Protein AF-0000000084415952 (afdb_homodimer)

Secondary structure (DSSP, 8-state):
-HHHH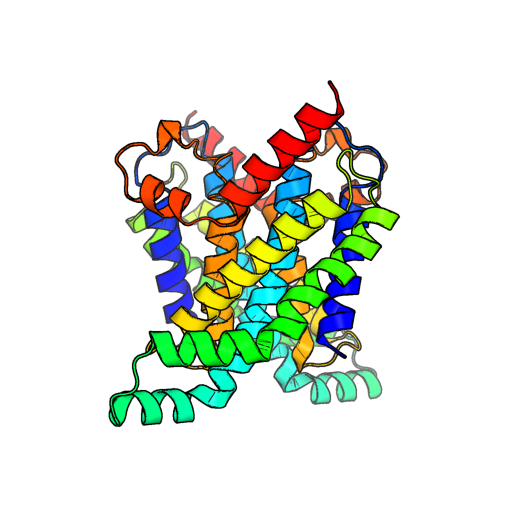HHHHHHHHHHHHH-S---GGGHHHHHHHHHHHHHHHHHHHHHHHHHTTHHHHHHHHHTT--HHHHHHHHHHHHHHHHHHHHHHHHHHHHHHH--SS-HHHHHHHHHHHHHHHHHHHHHHHHSSS-HHHHHHHHHHHHHIIIII-SSTTTTTTTTTTSHHHHHHHH-HHHHHHHHHHHHHHHHH-/-HHHHHHHHHHHHHHHHH-S---GGGHHHHHHHHHHHHHHHHHHHHHHHHHTTHHHHHHHHHTT--HHHHHHHHHHHHHHHHHHHHHHHHHHHHHH---SS-HHHHHHHHHHHHHHHHHHHHHHHHSSS-HHHHHHHHHHHHHIIIII-SSTTTTTTTTTTSHHHHHHHH-HHHHHHHHHHHHHHHHH-

Structure (mmCIF, N/CA/C/O backbone):
data_AF-0000000084415952-model_v1
#
loop_
_entity.id
_entity.type
_entity.pdbx_description
1 polymer 'ABC transporter family G domain-containing protein'
#
loop_
_atom_site.group_PDB
_atom_site.id
_atom_site.type_symbol
_atom_site.label_atom_id
_atom_site.label_alt_id
_atom_site.label_comp_id
_atom_site.label_asym_id
_atom_site.label_entity_id
_atom_site.label_seq_id
_atom_site.pdbx_PDB_ins_code
_atom_site.Cartn_x
_atom_site.Cartn_y
_atom_site.Cartn_z
_atom_site.occupancy
_atom_site.B_iso_or_equiv
_atom_site.auth_seq_id
_atom_site.auth_comp_id
_atom_site.auth_asym_id
_atom_site.auth_atom_id
_atom_site.pdbx_PDB_model_num
ATOM 1 N N . MET A 1 1 ? -13.359 -16.797 -2.715 1 73.31 1 MET A N 1
ATOM 2 C CA . MET A 1 1 ? -13.609 -16.891 -1.279 1 73.31 1 MET A CA 1
ATOM 3 C C . MET A 1 1 ? -12.523 -16.172 -0.491 1 73.31 1 MET A C 1
ATOM 5 O O . MET A 1 1 ? -12.812 -15.273 0.298 1 73.31 1 MET A O 1
ATOM 9 N N . LEU A 1 2 ? -11.312 -16.344 -0.911 1 80.81 2 LEU A N 1
ATOM 10 C CA . LEU A 1 2 ? -10.203 -15.742 -0.174 1 80.81 2 LEU A CA 1
ATOM 11 C C . LEU A 1 2 ? -10.195 -14.227 -0.35 1 80.81 2 LEU A C 1
ATOM 13 O O . LEU A 1 2 ? -9.977 -13.484 0.614 1 80.81 2 LEU A O 1
ATOM 17 N N . ASP A 1 3 ? -10.648 -13.758 -1.513 1 85.75 3 ASP A N 1
ATOM 18 C CA . ASP A 1 3 ? -10.656 -12.328 -1.782 1 85.75 3 ASP A CA 1
ATOM 19 C C . ASP A 1 3 ? -11.773 -11.625 -1.013 1 85.75 3 ASP A C 1
ATOM 21 O O . ASP A 1 3 ? -11.602 -10.5 -0.542 1 85.75 3 ASP A O 1
ATOM 25 N N . THR A 1 4 ? -12.836 -12.312 -0.817 1 90.19 4 THR A N 1
ATOM 26 C CA . THR A 1 4 ? -13.945 -11.742 -0.065 1 90.19 4 THR A CA 1
ATOM 27 C C . THR A 1 4 ? -13.602 -11.641 1.419 1 90.19 4 THR A C 1
ATOM 29 O O . THR A 1 4 ? -13.938 -10.656 2.076 1 90.19 4 THR A O 1
ATOM 32 N N . LEU A 1 5 ? -12.906 -12.578 1.921 1 87.5 5 LEU A N 1
ATOM 33 C CA . LEU A 1 5 ? -12.5 -12.562 3.322 1 87.5 5 LEU A CA 1
ATOM 34 C C . LEU A 1 5 ? -11.484 -11.453 3.582 1 87.5 5 LEU A C 1
ATOM 36 O O . LEU A 1 5 ? -11.5 -10.828 4.641 1 87.5 5 LEU A O 1
ATOM 40 N N . LEU A 1 6 ? -10.688 -11.273 2.598 1 87.31 6 LEU A N 1
ATOM 41 C CA . LEU A 1 6 ? -9.703 -10.203 2.727 1 87.31 6 LEU A CA 1
ATOM 42 C C . LEU A 1 6 ? -10.375 -8.836 2.732 1 87.31 6 LEU A C 1
ATOM 44 O O . LEU A 1 6 ? -9.961 -7.941 3.471 1 87.31 6 LEU A O 1
ATOM 48 N N . LEU A 1 7 ? -11.367 -8.742 1.934 1 91.31 7 LEU A N 1
ATOM 49 C CA . LEU A 1 7 ? -12.125 -7.492 1.882 1 91.31 7 LEU A CA 1
ATOM 50 C C . LEU A 1 7 ? -12.82 -7.223 3.213 1 91.31 7 LEU A C 1
ATOM 52 O O . LEU A 1 7 ? -12.797 -6.098 3.715 1 91.31 7 LEU A O 1
ATOM 56 N N . LEU A 1 8 ? -13.352 -8.258 3.754 1 92.38 8 LEU A N 1
ATOM 57 C CA . LEU A 1 8 ? -14.062 -8.117 5.02 1 92.38 8 LEU A CA 1
ATOM 58 C C . LEU A 1 8 ? -13.102 -7.801 6.156 1 92.38 8 LEU A C 1
ATOM 60 O O . LEU A 1 8 ? -13.367 -6.922 6.977 1 92.38 8 LEU A O 1
ATOM 64 N N . ALA A 1 9 ? -12.047 -8.516 6.129 1 88.12 9 ALA A N 1
ATOM 65 C CA . ALA A 1 9 ? -11.039 -8.289 7.164 1 88.12 9 ALA A CA 1
ATOM 66 C C . ALA A 1 9 ? -10.477 -6.875 7.074 1 88.12 9 ALA A C 1
ATOM 68 O O . ALA A 1 9 ? -10.281 -6.211 8.094 1 88.12 9 ALA A O 1
ATOM 69 N N . ALA A 1 10 ? -10.227 -6.453 5.852 1 90.88 10 ALA A N 1
ATOM 70 C CA . ALA A 1 10 ? -9.68 -5.113 5.645 1 90.88 10 ALA A CA 1
ATOM 71 C C . ALA A 1 10 ? -10.672 -4.047 6.094 1 90.88 10 ALA A C 1
ATOM 73 O O . ALA A 1 10 ? -10.297 -3.068 6.742 1 90.88 10 ALA A O 1
ATOM 74 N N . ALA A 1 11 ? -11.906 -4.223 5.781 1 92.38 11 ALA A N 1
ATOM 75 C CA . ALA A 1 11 ? -12.93 -3.266 6.184 1 92.38 11 ALA A CA 1
ATOM 76 C C . ALA A 1 11 ? -13.07 -3.217 7.703 1 92.38 11 ALA A C 1
ATOM 78 O O . ALA A 1 11 ? -13.266 -2.145 8.281 1 92.38 11 ALA A O 1
ATOM 79 N N . CYS A 1 12 ? -12.93 -4.348 8.352 1 89.25 12 CYS A N 1
ATOM 80 C CA . CYS A 1 12 ? -13.008 -4.406 9.805 1 89.25 12 CYS A CA 1
ATOM 81 C C . CYS A 1 12 ? -11.828 -3.688 10.445 1 89.25 12 CYS A C 1
ATOM 83 O O . CYS A 1 12 ? -12 -2.953 11.422 1 89.25 12 CYS A O 1
ATOM 85 N N . ILE A 1 13 ? -10.719 -3.877 9.875 1 85.06 13 ILE A N 1
ATOM 86 C CA . ILE A 1 13 ? -9.516 -3.246 10.406 1 85.06 13 ILE A CA 1
ATOM 87 C C . ILE A 1 13 ? -9.609 -1.73 10.25 1 85.06 13 ILE A C 1
ATOM 89 O O . ILE A 1 13 ? -9.32 -0.98 11.18 1 85.06 13 ILE A O 1
ATOM 93 N N . VAL A 1 14 ? -10.047 -1.283 9.062 1 87.19 14 VAL A N 1
ATOM 94 C CA . VAL A 1 14 ? -10.172 0.15 8.82 1 87.19 14 VAL A CA 1
ATOM 95 C C . VAL A 1 14 ? -11.234 0.742 9.742 1 87.19 14 VAL A C 1
ATOM 97 O O . VAL A 1 14 ? -11.047 1.826 10.305 1 87.19 14 VAL A O 1
ATOM 100 N N . GLY A 1 15 ? -12.312 0.043 9.922 1 86.19 15 GLY A N 1
ATOM 101 C CA . GLY A 1 15 ? -13.367 0.502 10.82 1 86.19 15 GLY A CA 1
ATOM 102 C C . GLY A 1 15 ? -12.914 0.593 12.266 1 86.19 15 GLY A C 1
ATOM 103 O O . GLY A 1 15 ? -13.289 1.529 12.977 1 86.19 15 GLY A O 1
ATOM 104 N N . LEU A 1 16 ? -12.094 -0.319 12.641 1 81.56 16 LEU A N 1
ATOM 105 C CA . LEU A 1 16 ? -11.594 -0.32 14.016 1 81.56 16 LEU A CA 1
ATOM 106 C C . LEU A 1 16 ? -10.625 0.836 14.234 1 81.56 16 LEU A C 1
ATOM 108 O O . LEU A 1 16 ? -10.594 1.431 15.312 1 81.56 16 LEU A O 1
ATOM 112 N N . VAL A 1 17 ? -9.922 1.126 13.258 1 79.06 17 VAL A N 1
ATOM 113 C CA . VAL A 1 17 ? -8.93 2.195 13.375 1 79.06 17 VAL A CA 1
ATOM 114 C C . VAL A 1 17 ? -9.633 3.549 13.391 1 79.06 17 VAL A C 1
ATOM 116 O O . VAL A 1 17 ? -9.234 4.453 14.125 1 79.06 17 VAL A O 1
ATOM 119 N N . GLN A 1 18 ? -10.555 3.756 12.578 1 80.19 18 GLN A N 1
ATOM 120 C CA . GLN A 1 18 ? -11.227 5.051 12.469 1 80.19 18 GLN A CA 1
ATOM 121 C C . GLN A 1 18 ? -12.234 5.246 13.594 1 80.19 18 GLN A C 1
ATOM 123 O O . GLN A 1 18 ? -12.477 6.375 14.023 1 80.19 18 GLN A O 1
ATOM 128 N N . GLY A 1 19 ? -12.695 4.293 14.117 1 74.69 19 GLY A N 1
ATOM 129 C CA . GLY A 1 19 ? -13.68 4.414 15.18 1 74.69 19 GLY A CA 1
ATOM 130 C C . GLY A 1 19 ? -14.984 5.027 14.711 1 74.69 19 GLY A C 1
ATOM 131 O O . GLY A 1 19 ? -15.148 5.34 13.531 1 74.69 19 GLY A O 1
ATOM 132 N N . TYR A 1 20 ? -15.812 5.199 15.672 1 67.06 20 TYR A N 1
ATOM 133 C CA . TYR A 1 20 ? -17.156 5.695 15.391 1 67.06 20 TYR A CA 1
ATOM 134 C C . TYR A 1 20 ? -17.203 7.215 15.469 1 67.06 20 TYR A C 1
ATOM 136 O O . TYR A 1 20 ? -18.109 7.844 14.914 1 67.06 20 TYR A O 1
ATOM 144 N N . LYS A 1 21 ? -16.172 7.859 16.047 1 59.94 21 LYS A N 1
ATOM 145 C CA . LYS A 1 21 ? -16.281 9.297 16.281 1 59.94 21 LYS A CA 1
ATOM 146 C C . LYS A 1 21 ? -15.656 10.086 15.133 1 59.94 21 LYS A C 1
ATOM 148 O O . LYS A 1 21 ? -14.43 10.156 15.016 1 59.94 21 LYS A O 1
ATOM 153 N N . TRP A 1 22 ? -16.375 10.32 14.219 1 59.31 22 TRP A N 1
ATOM 154 C CA . TRP A 1 22 ? -15.867 11.055 13.062 1 59.31 22 TRP A CA 1
ATOM 155 C C . TRP A 1 22 ? -15.734 12.539 13.375 1 59.31 22 TRP A C 1
ATOM 157 O O . TRP A 1 22 ? -16.703 13.18 13.805 1 59.31 22 TRP A O 1
ATOM 167 N N . ASP A 1 23 ? -14.516 12.852 13.656 1 58.03 23 ASP A N 1
ATOM 168 C CA . ASP A 1 23 ? -14.297 14.297 13.742 1 58.03 23 ASP A CA 1
ATOM 169 C C . ASP A 1 23 ? -14.078 14.898 12.352 1 58.03 23 ASP A C 1
ATOM 171 O O . ASP A 1 23 ? -13.633 14.211 11.438 1 58.03 23 ASP A O 1
ATOM 175 N N . LEU A 1 24 ? -14.648 16.031 12.07 1 58.66 24 LEU A N 1
ATOM 176 C CA . LEU A 1 24 ? -14.562 16.766 10.812 1 58.66 24 LEU A CA 1
ATOM 177 C C . LEU A 1 24 ? -13.109 16.859 10.344 1 58.66 24 LEU A C 1
ATOM 179 O O . LEU A 1 24 ? -12.836 16.797 9.148 1 58.66 24 LEU A O 1
ATOM 183 N N . GLY A 1 25 ? -12.281 17.031 11.312 1 60.44 25 GLY A N 1
ATOM 184 C CA . GLY A 1 25 ? -10.891 17.219 10.914 1 60.44 25 GLY A CA 1
ATOM 185 C C . GLY A 1 25 ? -10.266 15.969 10.328 1 60.44 25 GLY A C 1
ATOM 186 O O . GLY A 1 25 ? -9.352 16.047 9.508 1 60.44 25 GLY A O 1
ATOM 187 N N . GLY A 1 26 ? -10.883 14.859 10.555 1 69.75 26 GLY A N 1
ATOM 188 C CA . GLY A 1 26 ? -10.281 13.609 10.133 1 69.75 26 GLY A CA 1
ATOM 189 C C . GLY A 1 26 ? -11.07 12.906 9.047 1 69.75 26 GLY A C 1
ATOM 190 O O . GLY A 1 26 ? -10.797 11.75 8.711 1 69.75 26 GLY A O 1
ATOM 191 N N . VAL A 1 27 ? -11.984 13.664 8.477 1 75.56 27 VAL A N 1
ATOM 192 C CA . VAL A 1 27 ? -12.883 13.039 7.512 1 75.56 27 VAL A CA 1
ATOM 193 C C . VAL A 1 27 ? -12.125 12.734 6.223 1 75.56 27 VAL A C 1
ATOM 195 O O . VAL A 1 27 ? -12.273 11.656 5.645 1 75.56 27 VAL A O 1
ATOM 198 N N . THR A 1 28 ? -11.336 13.711 5.859 1 78.19 28 THR A N 1
ATOM 199 C CA . THR A 1 28 ? -10.594 13.539 4.613 1 78.19 28 THR A CA 1
ATOM 200 C C . THR A 1 28 ? -9.609 12.383 4.719 1 78.19 28 THR A C 1
ATOM 202 O O . THR A 1 28 ? -9.484 11.578 3.793 1 78.19 28 THR A O 1
ATOM 205 N N . SER A 1 29 ? -8.969 12.25 5.84 1 78.25 29 SER A N 1
ATOM 206 C CA . SER A 1 29 ? -8.016 11.164 6.043 1 78.25 29 SER A CA 1
ATOM 207 C C . SER A 1 29 ? -8.719 9.812 6.125 1 78.25 29 SER A C 1
ATOM 209 O O . SER A 1 29 ? -8.195 8.812 5.641 1 78.25 29 SER A O 1
ATOM 211 N N . ASN A 1 30 ? -9.867 9.82 6.684 1 82.62 30 ASN A N 1
ATOM 212 C CA . ASN A 1 30 ? -10.625 8.578 6.789 1 82.62 30 ASN A CA 1
ATOM 213 C C . ASN A 1 30 ? -11.094 8.086 5.422 1 82.62 30 ASN A C 1
ATOM 215 O O . ASN A 1 30 ? -11.016 6.895 5.125 1 82.62 30 ASN A O 1
ATOM 219 N N . ILE A 1 31 ? -11.523 9 4.621 1 86.31 31 ILE A N 1
ATOM 220 C CA . ILE A 1 31 ? -11.992 8.656 3.283 1 86.31 31 ILE A CA 1
ATOM 221 C C . ILE A 1 31 ? -10.828 8.156 2.436 1 86.31 31 ILE A C 1
ATOM 223 O O . ILE A 1 31 ? -10.953 7.156 1.729 1 86.31 31 ILE A O 1
ATOM 227 N N . THR A 1 32 ? -9.742 8.82 2.584 1 87.75 32 THR A N 1
ATOM 228 C CA . THR A 1 32 ? -8.555 8.422 1.826 1 87.75 32 THR A CA 1
ATOM 229 C C . THR A 1 32 ? -8.094 7.031 2.238 1 87.75 32 THR A C 1
ATOM 231 O O . THR A 1 32 ? -7.707 6.223 1.392 1 87.75 32 THR A O 1
ATOM 234 N N . MET A 1 33 ? -8.188 6.789 3.492 1 87.81 33 MET A N 1
ATOM 235 C CA . MET A 1 33 ? -7.75 5.484 3.98 1 87.81 33 MET A CA 1
ATOM 236 C C . MET A 1 33 ? -8.664 4.379 3.463 1 87.81 33 MET A C 1
ATOM 238 O O . MET A 1 33 ? -8.188 3.338 3.004 1 87.81 33 MET A O 1
ATOM 242 N N . THR A 1 34 ? -9.922 4.574 3.586 1 90.62 34 THR A N 1
ATOM 243 C CA . THR A 1 34 ? -10.883 3.557 3.178 1 90.62 34 THR A CA 1
ATOM 244 C C . THR A 1 34 ? -10.734 3.23 1.695 1 90.62 34 THR A C 1
ATOM 246 O O . THR A 1 34 ? -10.656 2.059 1.317 1 90.62 34 THR A O 1
ATOM 249 N N . TYR A 1 35 ? -10.586 4.18 0.835 1 93.75 35 TYR A N 1
ATOM 250 C CA . TYR A 1 35 ? -10.523 3.92 -0.6 1 93.75 35 TYR A CA 1
ATOM 251 C C . TYR A 1 35 ? -9.125 3.475 -1.013 1 93.75 35 TYR A C 1
ATOM 253 O O . TYR A 1 35 ? -8.961 2.809 -2.037 1 93.75 35 TYR A O 1
ATOM 261 N N . LEU A 1 36 ? -8.148 3.816 -0.244 1 92.25 36 LEU A N 1
ATOM 262 C CA . LEU A 1 36 ? -6.812 3.293 -0.518 1 92.25 36 LEU A CA 1
ATOM 263 C C . LEU A 1 36 ? -6.762 1.786 -0.292 1 92.25 36 LEU A C 1
ATOM 265 O O . LEU A 1 36 ? -6.23 1.046 -1.123 1 92.25 36 LEU A O 1
ATOM 269 N N . VAL A 1 37 ? -7.324 1.384 0.833 1 92.31 37 VAL A N 1
ATOM 270 C CA . VAL A 1 37 ? -7.309 -0.037 1.166 1 92.31 37 VAL A CA 1
ATOM 271 C C . VAL A 1 37 ? -8.148 -0.814 0.158 1 92.31 37 VAL A C 1
ATOM 273 O O . VAL A 1 37 ? -7.734 -1.87 -0.325 1 92.31 37 VAL A O 1
ATOM 276 N N . LEU A 1 38 ? -9.297 -0.251 -0.16 1 94.38 38 LEU A N 1
ATOM 277 C CA . LEU A 1 38 ? -10.141 -0.874 -1.177 1 94.38 38 LEU A CA 1
ATOM 278 C C . LEU A 1 38 ? -9.406 -0.956 -2.512 1 94.38 38 LEU A C 1
ATOM 280 O O . LEU A 1 38 ? -9.484 -1.971 -3.207 1 94.38 38 LEU A O 1
ATOM 284 N N . ALA A 1 39 ? -8.719 0.055 -2.869 1 94.31 39 ALA A N 1
ATOM 285 C CA . ALA A 1 39 ? -7.996 0.113 -4.137 1 94.31 39 ALA A CA 1
ATOM 286 C C . ALA A 1 39 ? -6.867 -0.913 -4.172 1 94.31 39 ALA A C 1
ATOM 288 O O . ALA A 1 39 ? -6.684 -1.607 -5.176 1 94.31 39 ALA A O 1
ATOM 289 N N . VAL A 1 40 ? -6.195 -1.037 -3.139 1 90.19 40 VAL A N 1
ATOM 290 C CA . VAL A 1 40 ? -5.062 -1.959 -3.102 1 90.19 40 VAL A CA 1
ATOM 291 C C . VAL A 1 40 ? -5.566 -3.396 -3.215 1 90.19 40 VAL A C 1
ATOM 293 O O . VAL A 1 40 ? -5.008 -4.195 -3.971 1 90.19 40 VAL A O 1
ATOM 296 N N . LEU A 1 41 ? -6.602 -3.729 -2.531 1 90.88 41 LEU A N 1
ATOM 297 C CA . LEU A 1 41 ? -7.164 -5.07 -2.594 1 90.88 41 LEU A CA 1
ATOM 298 C C . LEU A 1 41 ? -7.695 -5.371 -3.99 1 90.88 41 LEU A C 1
ATOM 300 O O . LEU A 1 41 ? -7.461 -6.457 -4.527 1 90.88 41 LEU A O 1
ATOM 304 N N . SER A 1 42 ? -8.344 -4.395 -4.484 1 92.19 42 SER A N 1
ATOM 305 C CA . SER A 1 42 ? -8.891 -4.586 -5.824 1 92.19 42 SER A CA 1
ATOM 306 C C . SER A 1 42 ? -7.777 -4.727 -6.859 1 92.19 42 SER A C 1
ATOM 308 O O . SER A 1 42 ? -7.895 -5.516 -7.801 1 92.19 42 SER A O 1
ATOM 310 N N . CYS A 1 43 ? -6.746 -4.008 -6.703 1 90.31 43 CYS A N 1
ATOM 311 C CA . CYS A 1 43 ? -5.641 -4.055 -7.648 1 90.31 43 CYS A CA 1
ATOM 312 C C . CYS A 1 43 ? -5.004 -5.441 -7.676 1 90.31 43 CYS A C 1
ATOM 314 O O . CYS A 1 43 ? -4.699 -5.969 -8.742 1 90.31 43 CYS A O 1
ATOM 316 N N . VAL A 1 44 ? -4.848 -6.027 -6.566 1 84.44 44 VAL A N 1
ATOM 317 C CA . VAL A 1 44 ? -4.215 -7.336 -6.465 1 84.44 44 VAL A CA 1
ATOM 318 C C . VAL A 1 44 ? -5.102 -8.391 -7.125 1 84.44 44 VAL A C 1
ATOM 320 O O . VAL A 1 44 ? -4.609 -9.242 -7.871 1 84.44 44 VAL A O 1
ATOM 323 N N . VAL A 1 45 ? -6.34 -8.273 -6.91 1 86.12 45 VAL A N 1
ATOM 324 C CA . VAL A 1 45 ? -7.277 -9.25 -7.457 1 86.12 45 VAL A CA 1
ATOM 325 C C . VAL A 1 45 ? -7.309 -9.141 -8.977 1 86.12 45 VAL A C 1
ATOM 327 O O . VAL A 1 45 ? -7.25 -10.156 -9.68 1 86.12 45 VAL A O 1
ATOM 330 N N . HIS A 1 46 ? -7.324 -7.965 -9.469 1 90.81 46 HIS A N 1
ATOM 331 C CA . HIS A 1 46 ? -7.387 -7.781 -10.914 1 90.81 46 HIS A CA 1
ATOM 332 C C . HIS A 1 46 ? -6.066 -8.156 -11.578 1 90.81 46 HIS A C 1
ATOM 334 O O . HIS A 1 46 ? -6.051 -8.719 -12.672 1 90.81 46 HIS A O 1
ATOM 340 N N . LEU A 1 47 ? -5.047 -7.863 -10.961 1 87.88 47 LEU A N 1
ATOM 341 C CA . LEU A 1 47 ? -3.752 -8.188 -11.547 1 87.88 47 LEU A CA 1
ATOM 342 C C . LEU A 1 47 ? -3.562 -9.703 -11.633 1 87.88 47 LEU A C 1
ATOM 344 O O . LEU A 1 47 ? -2.988 -10.203 -12.602 1 87.88 47 LEU A O 1
ATOM 348 N N . ARG A 1 48 ? -3.982 -10.391 -10.586 1 84.75 48 ARG A N 1
ATOM 349 C CA . ARG A 1 48 ? -3.896 -11.852 -10.625 1 84.75 48 ARG A CA 1
ATOM 350 C C . ARG A 1 48 ? -4.699 -12.414 -11.797 1 84.75 48 ARG A C 1
ATOM 352 O O . ARG A 1 48 ? -4.254 -13.344 -12.469 1 84.75 48 ARG A O 1
ATOM 359 N N . ALA A 1 49 ? -5.82 -11.797 -11.961 1 86.12 49 ALA A N 1
ATOM 360 C CA . ALA A 1 49 ? -6.688 -12.25 -13.055 1 86.12 49 ALA A CA 1
ATOM 361 C C . ALA A 1 49 ? -6.066 -11.93 -14.406 1 86.12 49 ALA A C 1
ATOM 363 O O . ALA A 1 49 ? -6.113 -12.758 -15.328 1 86.12 49 ALA A O 1
ATOM 364 N N . PHE A 1 50 ? -5.441 -10.844 -14.562 1 89.19 50 PHE A N 1
ATOM 365 C CA . PHE A 1 50 ? -4.898 -10.406 -15.844 1 89.19 50 PHE A CA 1
ATOM 366 C C . PHE A 1 50 ? -3.553 -11.078 -16.109 1 89.19 50 PHE A C 1
ATOM 368 O O . PHE A 1 50 ? -3.227 -11.383 -17.266 1 89.19 50 PHE A O 1
ATOM 375 N N . SER A 1 51 ? -2.812 -11.281 -15.07 1 84.25 51 SER A N 1
ATOM 376 C CA . SER A 1 51 ? -1.497 -11.891 -15.25 1 84.25 51 SER A CA 1
ATOM 377 C C . SER A 1 51 ? -1.615 -13.367 -15.602 1 84.25 51 SER A C 1
ATOM 379 O O . SER A 1 51 ? -0.71 -13.938 -16.219 1 84.25 51 SER A O 1
ATOM 381 N N . SER A 1 52 ? -2.682 -14.039 -15.188 1 84.06 52 SER A N 1
ATOM 382 C CA . SER A 1 52 ? -2.891 -15.453 -15.477 1 84.06 52 SER A CA 1
ATOM 383 C C . 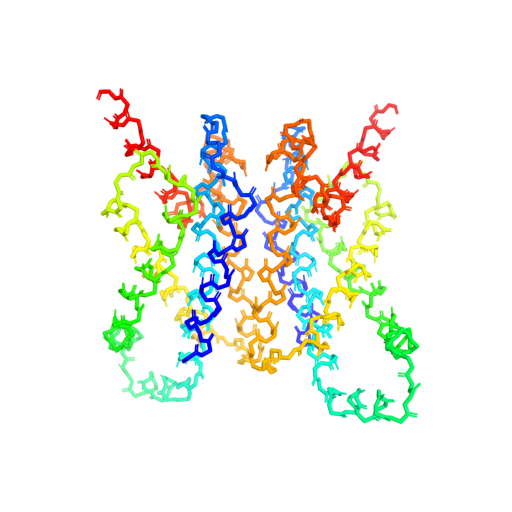SER A 1 52 ? -3.113 -15.688 -16.969 1 84.06 52 SER A C 1
ATOM 385 O O . SER A 1 52 ? -2.861 -16.781 -17.484 1 84.06 52 SER A O 1
ATOM 387 N N . ILE A 1 53 ? -3.561 -14.656 -17.656 1 84.25 53 ILE A N 1
ATOM 388 C CA . ILE A 1 53 ? -3.838 -14.82 -19.078 1 84.25 53 ILE A CA 1
ATOM 389 C C . ILE A 1 53 ? -2.852 -13.992 -19.891 1 84.25 53 ILE A C 1
ATOM 391 O O . ILE A 1 53 ? -3.139 -13.609 -21.031 1 84.25 53 ILE A O 1
ATOM 395 N N . ARG A 1 54 ? -1.796 -13.758 -19.297 1 83.75 54 ARG A N 1
ATOM 396 C CA . ARG A 1 54 ? -0.809 -12.891 -19.938 1 83.75 54 ARG A CA 1
ATOM 397 C C . ARG A 1 54 ? -0.362 -13.461 -21.281 1 83.75 54 ARG A C 1
ATOM 399 O O . ARG A 1 54 ? -0.189 -12.711 -22.25 1 83.75 54 ARG A O 1
ATOM 406 N N . HIS A 1 55 ? -0.072 -14.766 -21.266 1 83.56 55 HIS A N 1
ATOM 407 C CA . HIS A 1 55 ? 0.358 -15.398 -22.516 1 83.56 55 HIS A CA 1
ATOM 408 C C . HIS A 1 55 ? -0.707 -15.273 -23.594 1 83.56 55 HIS A C 1
ATOM 410 O O . HIS A 1 55 ? -0.384 -15.07 -24.766 1 83.56 55 HIS A O 1
ATOM 416 N N . VAL A 1 56 ? -1.926 -15.398 -23.172 1 83.44 56 VAL A N 1
ATOM 417 C CA . VAL A 1 56 ? -3.039 -15.273 -24.109 1 83.44 56 VAL A CA 1
ATOM 418 C C . VAL A 1 56 ? -3.111 -13.844 -24.641 1 83.44 56 VAL A C 1
ATOM 420 O O . VAL A 1 56 ? -3.326 -13.625 -25.828 1 83.44 56 VAL A O 1
ATOM 423 N N . GLN A 1 57 ? -2.898 -12.891 -23.734 1 84.69 57 GLN A N 1
ATOM 424 C CA . GLN A 1 57 ? -2.91 -11.484 -24.125 1 84.69 57 GLN A CA 1
ATOM 425 C C . GLN A 1 57 ? -1.808 -11.188 -25.141 1 84.69 57 GLN A C 1
ATOM 427 O O . GLN A 1 57 ? -2.025 -10.445 -26.094 1 84.69 57 GLN A O 1
ATOM 432 N N . GLY A 1 58 ? -0.714 -11.758 -24.906 1 82.94 58 GLY A N 1
ATOM 433 C CA . GLY A 1 58 ? 0.402 -11.578 -25.828 1 82.94 58 GLY A CA 1
ATOM 434 C C . GLY A 1 58 ? 0.129 -12.125 -27.203 1 82.94 58 GLY A C 1
ATOM 435 O O . GLY A 1 58 ? 0.468 -11.484 -28.203 1 82.94 58 GLY A O 1
ATOM 436 N N . HIS A 1 59 ? -0.467 -13.289 -27.219 1 87.69 59 HIS A N 1
ATOM 437 C CA . HIS A 1 59 ? -0.817 -13.898 -28.484 1 87.69 59 HIS A CA 1
ATOM 438 C C . HIS A 1 59 ? -1.853 -13.07 -29.234 1 87.69 59 HIS A C 1
ATOM 440 O O . HIS A 1 59 ? -1.753 -12.891 -30.453 1 87.69 59 HIS A O 1
ATOM 446 N N . GLU A 1 60 ? -2.754 -12.562 -28.516 1 85.62 60 GLU A N 1
ATOM 447 C CA . GLU A 1 60 ? -3.797 -11.75 -29.125 1 85.62 60 GLU A CA 1
ATOM 448 C C . GLU A 1 60 ? -3.215 -10.477 -29.75 1 85.62 60 GLU A C 1
ATOM 450 O O . GLU A 1 60 ? -3.617 -10.07 -30.828 1 85.62 60 GLU A O 1
ATOM 455 N N . HIS A 1 61 ? -2.275 -9.961 -29.062 1 86.19 61 HIS A N 1
ATOM 456 C CA . HIS A 1 61 ? -1.66 -8.742 -29.562 1 86.19 61 HIS A CA 1
ATOM 457 C C . HIS A 1 61 ? -0.788 -9.016 -30.781 1 86.19 61 HIS A C 1
ATOM 459 O O . HIS A 1 61 ? -0.661 -8.172 -31.656 1 86.19 61 HIS A O 1
ATOM 465 N N . SER A 1 62 ? -0.28 -10.219 -30.828 1 87.56 62 SER A N 1
ATOM 466 C CA . SER A 1 62 ? 0.559 -10.594 -31.953 1 87.56 62 SER A CA 1
ATOM 467 C C . SER A 1 62 ? -0.273 -10.797 -33.219 1 87.56 62 SER A C 1
ATOM 469 O O . SER A 1 62 ? 0.21 -10.57 -34.344 1 87.56 62 SER A O 1
ATOM 471 N N . VAL A 1 63 ? -1.495 -11.195 -33.031 1 90.44 63 VAL A N 1
ATOM 472 C CA . VAL A 1 63 ? -2.361 -11.43 -34.188 1 90.44 63 VAL A CA 1
ATOM 473 C C . VAL A 1 63 ? -3.096 -10.141 -34.562 1 90.44 63 VAL A C 1
ATOM 475 O O . VAL A 1 63 ? -3.932 -10.133 -35.469 1 90.44 63 VAL A O 1
ATOM 478 N N . GLY A 1 64 ? -2.947 -9.016 -33.781 1 88.62 64 GLY A N 1
ATOM 479 C CA . GLY A 1 64 ? -3.428 -7.703 -34.188 1 88.62 64 GLY A CA 1
ATOM 480 C C . GLY A 1 64 ? -4.602 -7.215 -33.375 1 88.62 64 GLY A C 1
ATOM 481 O O . GLY A 1 64 ? -5.258 -6.238 -33.719 1 88.62 64 GLY A O 1
ATOM 482 N N . VAL A 1 65 ? -4.934 -7.977 -32.375 1 89 65 VAL A N 1
ATOM 483 C CA . VAL A 1 65 ? -6.023 -7.512 -31.516 1 89 65 VAL A CA 1
ATOM 484 C C . VAL A 1 65 ? -5.555 -6.316 -30.688 1 89 65 VAL A C 1
ATOM 486 O O . VAL A 1 65 ? -4.473 -6.352 -30.094 1 89 65 VAL A O 1
ATOM 489 N N . SER A 1 66 ? -6.344 -5.289 -30.688 1 91.44 66 SER A N 1
ATOM 490 C CA . SER A 1 66 ? -5.98 -4.09 -29.938 1 91.44 66 SER A CA 1
ATOM 491 C C . SER A 1 66 ? -6.012 -4.348 -28.438 1 91.44 66 SER A C 1
ATOM 493 O O . SER A 1 66 ? -6.867 -5.086 -27.938 1 91.44 66 SER A O 1
ATOM 495 N N . PRO A 1 67 ? -5.016 -3.746 -27.703 1 88.44 67 PRO A N 1
ATOM 496 C CA . PRO A 1 67 ? -5.027 -3.889 -26.234 1 88.44 67 PRO A CA 1
ATOM 497 C C . PRO A 1 67 ? -6.277 -3.291 -25.594 1 88.44 67 PRO A C 1
ATOM 499 O O . PRO A 1 67 ? -6.746 -3.789 -24.578 1 88.44 67 PRO A O 1
ATOM 502 N N . PHE A 1 68 ? -6.812 -2.35 -26.25 1 88.19 68 PHE A N 1
ATOM 503 C CA . PHE A 1 68 ? -8.016 -1.718 -25.703 1 88.19 68 PHE A CA 1
ATOM 504 C C . PHE A 1 68 ? -9.203 -2.662 -25.797 1 88.19 68 PHE A C 1
ATOM 506 O O . PHE A 1 68 ? -10.031 -2.709 -24.875 1 88.19 68 PHE A O 1
ATOM 513 N N . ALA A 1 69 ? -9.258 -3.4 -26.812 1 89.69 69 ALA A N 1
ATOM 514 C CA . ALA A 1 69 ? -10.336 -4.371 -26.984 1 89.69 69 ALA A CA 1
ATOM 515 C C . ALA A 1 69 ? -10.195 -5.516 -25.984 1 89.69 69 ALA A C 1
ATOM 517 O O . ALA A 1 69 ? -11.195 -5.984 -25.422 1 89.69 69 ALA A O 1
ATOM 518 N N . THR A 1 70 ? -8.938 -5.855 -25.781 1 88.81 70 THR A N 1
ATOM 519 C CA . THR A 1 70 ? -8.695 -6.918 -24.812 1 88.81 70 THR A CA 1
ATOM 520 C C . THR A 1 70 ? -9.016 -6.449 -23.391 1 88.81 70 THR A C 1
ATOM 522 O O . THR A 1 70 ? -9.578 -7.207 -22.594 1 88.81 70 THR A O 1
ATOM 525 N N . PHE A 1 71 ? -8.742 -5.18 -23.094 1 89.62 71 PHE A N 1
ATOM 526 C CA . PHE A 1 71 ? -9.055 -4.617 -21.781 1 89.62 71 PHE A CA 1
ATOM 527 C C . PHE A 1 71 ? -10.562 -4.562 -21.562 1 89.62 71 PHE A C 1
ATOM 529 O O . PHE A 1 71 ? -11.047 -4.91 -20.484 1 89.62 71 PHE A O 1
ATOM 536 N N . PHE A 1 72 ? -11.203 -4.164 -22.578 1 90.25 72 PHE A N 1
ATOM 537 C CA . PHE A 1 72 ? -12.648 -4.043 -22.469 1 90.25 72 PHE A CA 1
ATOM 538 C C . PHE A 1 72 ? -13.289 -5.41 -22.281 1 90.25 72 PHE A C 1
ATOM 540 O O . PHE A 1 72 ? -14.219 -5.562 -21.469 1 90.25 72 PHE A O 1
ATOM 547 N N . SER A 1 73 ? -12.82 -6.414 -22.953 1 89.75 73 SER A N 1
ATOM 548 C CA . SER A 1 73 ? -13.359 -7.762 -22.828 1 89.75 73 SER A CA 1
ATOM 549 C C . SER A 1 73 ? -13.102 -8.32 -21.422 1 89.75 73 SER A C 1
ATOM 551 O O . SER A 1 73 ? -13.992 -8.922 -20.812 1 89.75 73 SER A O 1
ATOM 553 N N . LEU A 1 74 ? -11.977 -7.988 -20.906 1 87.88 74 LEU A N 1
ATOM 554 C CA . LEU A 1 74 ? -11.633 -8.469 -19.578 1 87.88 74 LEU A CA 1
ATOM 555 C C . LEU A 1 74 ? -12.414 -7.719 -18.5 1 87.88 74 LEU A C 1
ATOM 557 O O . LEU A 1 74 ? -12.789 -8.305 -17.484 1 87.88 74 LEU A O 1
ATOM 561 N N . ASN A 1 75 ? -12.594 -6.484 -18.797 1 88.88 75 ASN A N 1
ATOM 562 C CA . ASN A 1 75 ? -13.344 -5.68 -17.828 1 88.88 75 ASN A CA 1
ATOM 563 C C . ASN A 1 75 ? -14.789 -6.133 -17.719 1 88.88 75 ASN A C 1
ATOM 565 O O . ASN A 1 75 ? -15.391 -6.074 -16.641 1 88.88 75 ASN A O 1
ATOM 569 N N . ILE A 1 76 ? -15.25 -6.57 -18.781 1 88 76 ILE A N 1
ATOM 570 C CA . ILE A 1 76 ? -16.625 -7.07 -18.766 1 88 76 ILE A CA 1
ATOM 571 C C . ILE A 1 76 ? -16.703 -8.344 -17.938 1 88 76 ILE A C 1
ATOM 573 O O . ILE A 1 76 ? -17.672 -8.555 -17.203 1 88 76 ILE A O 1
ATOM 577 N N . THR A 1 77 ? -15.664 -9.141 -18.031 1 88.38 77 THR A N 1
ATOM 578 C CA . THR A 1 77 ? -15.664 -10.391 -17.281 1 88.38 77 THR A CA 1
ATOM 579 C C . THR A 1 77 ? -15.469 -10.125 -15.789 1 88.38 77 THR A C 1
ATOM 581 O O . THR A 1 77 ? -15.969 -10.875 -14.945 1 88.38 77 THR A O 1
ATOM 584 N N . GLU A 1 78 ? -14.844 -9.047 -15.516 1 90.44 78 GLU A N 1
ATOM 585 C CA . GLU A 1 78 ? -14.547 -8.734 -14.125 1 90.44 78 GLU A CA 1
ATOM 586 C C . GLU A 1 78 ? -15.594 -7.785 -13.539 1 90.44 78 GLU A C 1
ATOM 588 O O . GLU A 1 78 ? -15.523 -7.426 -12.359 1 90.44 78 GLU A O 1
ATOM 593 N N . LEU A 1 79 ? -16.531 -7.434 -14.312 1 91 79 LEU A N 1
ATOM 594 C CA . LEU A 1 79 ? -17.516 -6.449 -13.906 1 91 79 LEU A CA 1
ATOM 595 C C . LEU A 1 79 ? -18.266 -6.91 -12.656 1 91 79 LEU A C 1
ATOM 597 O O . LEU A 1 79 ? -18.609 -6.094 -11.797 1 91 79 LEU A O 1
ATOM 601 N N . GLY A 1 80 ? -18.562 -8.203 -12.617 1 90.56 80 GLY A N 1
ATOM 602 C CA . GLY A 1 80 ? -19.219 -8.727 -11.43 1 90.56 80 GLY A CA 1
ATOM 603 C C . GLY A 1 80 ? -18.453 -8.445 -10.148 1 90.56 80 GLY A C 1
ATOM 604 O O . GLY A 1 80 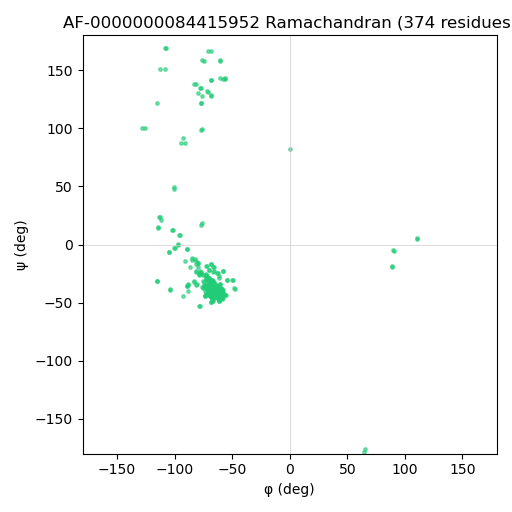? -19.016 -7.938 -9.18 1 90.56 80 GLY A O 1
ATOM 605 N N . TRP A 1 81 ? -17.203 -8.625 -10.203 1 91.81 81 TRP A N 1
ATOM 606 C CA . TRP A 1 81 ? -16.375 -8.391 -9.016 1 91.81 81 TRP A CA 1
ATOM 607 C C . TRP A 1 81 ? -16.188 -6.902 -8.773 1 91.81 81 TRP A C 1
ATOM 609 O O . TRP A 1 81 ? -16.125 -6.457 -7.625 1 91.81 81 TRP A O 1
ATOM 619 N N . ILE A 1 82 ? -16.047 -6.172 -9.789 1 93.56 82 ILE A N 1
ATOM 620 C CA . ILE A 1 82 ? -15.875 -4.73 -9.664 1 93.56 82 ILE A CA 1
ATOM 621 C C . ILE A 1 82 ? -17.094 -4.117 -8.977 1 93.56 82 ILE A C 1
ATOM 623 O O . ILE A 1 82 ? -16.953 -3.197 -8.164 1 93.56 82 ILE A O 1
ATOM 627 N N . ALA A 1 83 ? -18.203 -4.695 -9.242 1 94.69 83 ALA A N 1
ATOM 628 C CA . ALA A 1 83 ? -19.438 -4.176 -8.672 1 94.69 83 ALA A CA 1
ATOM 629 C C . ALA A 1 83 ? -19.656 -4.699 -7.254 1 94.69 83 ALA A C 1
ATOM 631 O O . ALA A 1 83 ? -20.141 -3.969 -6.383 1 94.69 83 ALA A O 1
ATOM 632 N N . ILE A 1 84 ? -19.203 -5.883 -6.996 1 95.31 84 ILE A N 1
ATOM 633 C CA . ILE A 1 84 ? -19.547 -6.551 -5.746 1 95.31 84 ILE A CA 1
ATOM 634 C C . ILE A 1 84 ? -18.531 -6.18 -4.672 1 95.31 84 ILE A C 1
ATOM 636 O O . ILE A 1 84 ? -18.875 -6.055 -3.494 1 95.31 84 ILE A O 1
ATOM 640 N N . SER A 1 85 ? -17.359 -6.012 -5.055 1 95.12 85 SER A N 1
ATOM 641 C CA . SER A 1 85 ? -16.281 -5.809 -4.086 1 95.12 85 SER A CA 1
ATOM 642 C C . SER A 1 85 ? -16.516 -4.555 -3.254 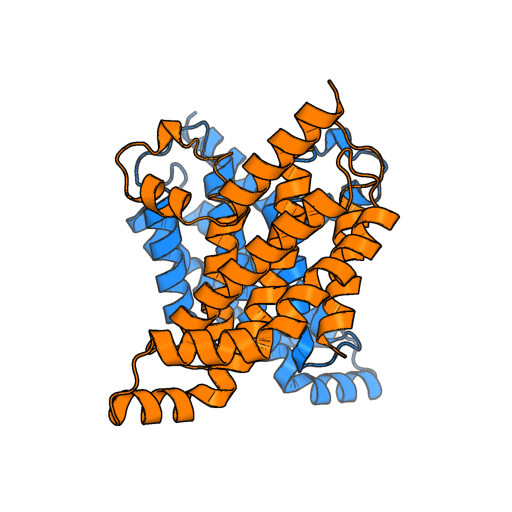1 95.12 85 SER A C 1
ATOM 644 O O . SER A 1 85 ? -16.453 -4.598 -2.023 1 95.12 85 SER A O 1
ATOM 646 N N . PRO A 1 86 ? -16.844 -3.443 -3.914 1 96.5 86 PRO A N 1
ATOM 647 C CA . PRO A 1 86 ? -17.078 -2.264 -3.078 1 96.5 86 PRO A CA 1
ATOM 648 C C . PRO A 1 86 ? -18.328 -2.396 -2.209 1 96.5 86 PRO A C 1
ATOM 650 O O . PRO A 1 86 ? -18.375 -1.858 -1.101 1 96.5 86 PRO A O 1
ATOM 653 N N . ALA A 1 87 ? -19.312 -3.104 -2.65 1 96.62 87 ALA A N 1
ATOM 654 C CA . ALA A 1 87 ? -20.531 -3.303 -1.869 1 96.62 87 ALA A CA 1
ATOM 655 C C . ALA A 1 87 ? -20.25 -4.086 -0.591 1 96.62 87 ALA A C 1
ATOM 657 O O . ALA A 1 87 ? -20.703 -3.707 0.492 1 96.62 87 ALA A O 1
ATOM 658 N N . ILE A 1 88 ? -19.453 -5.094 -0.71 1 95.69 88 ILE A N 1
ATOM 659 C CA . ILE A 1 88 ? -19.109 -5.93 0.437 1 95.69 88 ILE A CA 1
ATOM 660 C C . ILE A 1 88 ? -18.25 -5.133 1.416 1 95.69 88 ILE A C 1
ATOM 662 O O . ILE A 1 88 ? -18.5 -5.145 2.623 1 95.69 88 ILE A O 1
ATOM 666 N N . TYR A 1 89 ? -17.266 -4.527 0.931 1 96.62 89 TYR A N 1
ATOM 667 C CA . TYR A 1 89 ? -16.359 -3.748 1.76 1 96.62 89 TYR A CA 1
ATOM 668 C C . TYR A 1 89 ? -17.094 -2.643 2.5 1 96.62 89 TYR A C 1
ATOM 670 O O . TYR A 1 89 ? -16.938 -2.477 3.711 1 96.62 89 TYR A O 1
ATOM 678 N N . LEU A 1 90 ? -17.984 -1.922 1.764 1 95.62 90 LEU A N 1
ATOM 679 C CA . LEU A 1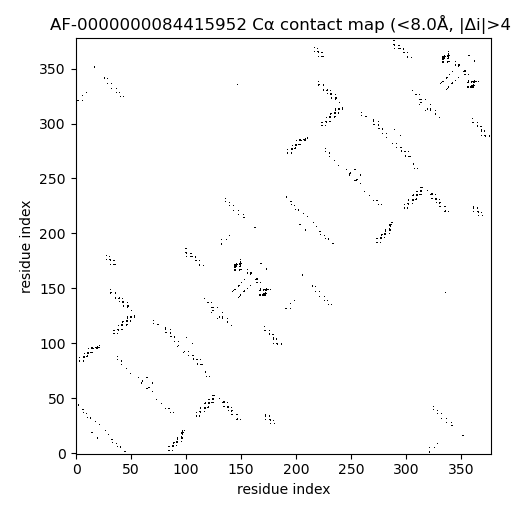 90 ? -18.656 -0.757 2.34 1 95.62 90 LEU A CA 1
ATOM 680 C C . LEU A 1 90 ? -19.75 -1.182 3.305 1 95.62 90 LEU A C 1
ATOM 682 O O . LEU A 1 90 ? -20.078 -0.446 4.238 1 95.62 90 LEU A O 1
ATOM 686 N N . ALA A 1 91 ? -20.266 -2.316 3.096 1 94.88 91 ALA A N 1
ATOM 687 C CA . ALA A 1 91 ? -21.281 -2.799 4.023 1 94.88 91 ALA A CA 1
ATOM 688 C C . ALA A 1 91 ? -20.719 -2.934 5.434 1 94.88 91 ALA A C 1
ATOM 690 O O . ALA A 1 91 ? -21.344 -2.479 6.402 1 94.88 91 ALA A O 1
ATOM 691 N N . VAL A 1 92 ? -19.609 -3.523 5.508 1 93.25 92 VAL A N 1
ATOM 692 C CA . VAL A 1 92 ? -18.969 -3.697 6.809 1 93.25 92 VAL A CA 1
ATOM 693 C C . VAL A 1 92 ? -18.484 -2.348 7.328 1 93.25 92 VAL A C 1
ATOM 695 O O . VAL A 1 92 ? -18.609 -2.051 8.516 1 93.25 92 VAL A O 1
ATOM 698 N N . TYR A 1 93 ? -17.922 -1.59 6.418 1 92.31 93 TYR A N 1
ATOM 699 C CA . TYR A 1 93 ? -17.422 -0.271 6.777 1 92.31 93 TYR A CA 1
ATOM 700 C C . TYR A 1 93 ? -18.516 0.598 7.359 1 92.31 93 TYR A C 1
ATOM 702 O O . TYR A 1 93 ? -18.312 1.28 8.367 1 92.31 93 TYR A O 1
ATOM 710 N N . TYR A 1 94 ? -19.688 0.583 6.781 1 91.25 94 TYR A N 1
ATOM 711 C CA . TYR A 1 94 ? -20.812 1.402 7.242 1 91.25 94 TYR A CA 1
ATOM 712 C C . TYR A 1 94 ? -21.344 0.888 8.57 1 91.25 94 TYR A C 1
ATOM 714 O O . TYR A 1 94 ? -21.844 1.665 9.391 1 91.25 94 TYR A O 1
ATOM 722 N N . TYR A 1 95 ? -21.219 -0.32 8.719 1 88.75 95 TYR A N 1
ATOM 723 C CA . TYR A 1 95 ? -21.672 -0.893 9.984 1 88.75 95 TYR A CA 1
ATOM 724 C C . TYR A 1 95 ? -20.766 -0.454 11.133 1 88.75 95 TYR A C 1
ATOM 726 O O . TYR A 1 95 ? -21.234 -0.187 12.234 1 88.75 95 TYR A O 1
ATOM 734 N N . MET A 1 96 ? -19.547 -0.258 10.859 1 86.69 96 MET A N 1
ATOM 735 C CA . MET A 1 96 ? -18.578 0.038 11.914 1 86.69 96 MET A CA 1
ATOM 736 C C . MET A 1 96 ? -18.422 1.543 12.102 1 86.69 96 MET A C 1
ATOM 738 O O . MET A 1 96 ? -18.266 2.018 13.227 1 86.69 96 MET A O 1
ATOM 742 N N . VAL A 1 97 ? -18.297 2.453 11.062 1 83.38 97 VAL A N 1
ATOM 743 C CA . VAL A 1 97 ? -17.922 3.861 11.133 1 83.38 97 VAL A CA 1
ATOM 744 C C . VAL A 1 97 ? -19.125 4.73 10.773 1 83.38 97 VAL A C 1
ATOM 746 O O . VAL A 1 97 ? -19.203 5.895 11.172 1 83.38 97 VAL A O 1
ATOM 749 N N . THR A 1 98 ? -20.25 4.547 10.773 1 78.19 98 THR A N 1
ATOM 750 C CA . THR A 1 98 ? -21.422 5.309 10.328 1 78.19 98 THR A CA 1
ATOM 751 C C . THR A 1 98 ? -20.984 6.645 9.734 1 78.19 98 THR A C 1
ATOM 753 O O . THR A 1 98 ? -21.062 7.68 10.398 1 78.19 98 THR A O 1
ATOM 756 N N . PRO A 1 99 ? -20.562 6.652 8.453 1 78.62 99 PRO A N 1
ATOM 757 C CA . PRO A 1 99 ? -20.125 7.895 7.824 1 78.62 99 PRO A CA 1
ATOM 758 C C . PRO A 1 99 ? -21.266 8.891 7.613 1 78.62 99 PRO A C 1
ATOM 760 O O . PRO A 1 99 ? -22.438 8.539 7.762 1 78.62 99 PRO A O 1
ATOM 763 N N . ARG A 1 100 ? -20.953 10.141 7.305 1 78.31 100 ARG A N 1
ATOM 764 C CA . ARG A 1 100 ? -21.891 11.25 7.219 1 78.31 100 ARG A CA 1
ATOM 765 C C . ARG A 1 100 ? -22.641 11.234 5.891 1 78.31 100 ARG A C 1
ATOM 767 O O . ARG A 1 100 ? -23.734 11.805 5.777 1 78.31 100 ARG A O 1
ATOM 774 N N . ALA A 1 101 ? -22.141 10.477 4.887 1 84.88 101 ALA A N 1
ATOM 775 C CA . ALA A 1 101 ? -22.781 10.445 3.57 1 84.88 101 ALA A CA 1
ATOM 776 C C . ALA A 1 101 ? -23.469 9.109 3.328 1 84.88 101 ALA A C 1
ATOM 778 O O . ALA A 1 101 ? -23.125 8.102 3.939 1 84.88 101 ALA A O 1
ATOM 779 N N . PRO A 1 102 ? -24.531 9.156 2.51 1 89.25 102 PRO A N 1
ATOM 780 C CA . PRO A 1 102 ? -25.281 7.926 2.238 1 89.25 102 PRO A CA 1
ATOM 781 C C . PRO A 1 102 ? -24.422 6.848 1.577 1 89.25 102 PRO A C 1
ATOM 783 O O . PRO A 1 102 ? -23.422 7.16 0.932 1 89.25 102 PRO A O 1
ATOM 786 N N . PHE A 1 103 ? -24.875 5.633 1.72 1 92.75 103 PHE A N 1
ATOM 787 C CA . PHE A 1 103 ? -24.188 4.453 1.214 1 92.75 103 PHE A CA 1
ATOM 788 C C . PHE A 1 103 ? -24.062 4.512 -0.303 1 92.75 103 PHE A C 1
ATOM 790 O O . PHE A 1 103 ? -23.016 4.141 -0.857 1 92.75 103 PHE A O 1
ATOM 797 N N . ALA A 1 104 ? -25.016 5.039 -0.998 1 92.81 104 ALA A N 1
ATOM 798 C CA . ALA A 1 104 ? -25.031 5.047 -2.459 1 92.81 104 ALA A CA 1
ATOM 799 C C . ALA A 1 104 ? -23.906 5.914 -3.014 1 92.81 104 ALA A C 1
ATOM 801 O O . ALA A 1 104 ? -23.297 5.582 -4.035 1 92.81 104 ALA A O 1
ATOM 802 N N . ASP A 1 105 ? -23.656 6.98 -2.359 1 93.94 105 ASP A N 1
ATOM 803 C CA . ASP A 1 105 ? -22.594 7.875 -2.824 1 93.94 105 ASP A CA 1
ATOM 804 C C . ASP A 1 105 ? -21.219 7.242 -2.643 1 93.94 105 ASP A C 1
ATOM 806 O O . ASP A 1 105 ? -20.375 7.301 -3.541 1 93.94 105 ASP A O 1
ATOM 810 N N . TYR A 1 106 ? -21.062 6.633 -1.474 1 94.69 106 TYR A N 1
ATOM 811 C CA . TYR A 1 106 ? -19.781 5.961 -1.231 1 94.69 106 TYR A CA 1
ATOM 812 C C . TYR A 1 106 ? -19.609 4.762 -2.16 1 94.69 106 TYR A C 1
ATOM 814 O O . TYR A 1 106 ? -18.5 4.441 -2.572 1 94.69 106 TYR A O 1
ATOM 822 N N . TYR A 1 107 ? -20.734 4.133 -2.457 1 96.56 107 TYR A N 1
ATOM 823 C CA . TYR A 1 107 ? -20.672 2.971 -3.332 1 96.56 107 TYR A CA 1
ATOM 824 C C . TYR A 1 107 ? -20.25 3.367 -4.742 1 96.56 107 TYR A C 1
ATOM 826 O O . TYR A 1 107 ? -19.422 2.699 -5.359 1 96.56 107 TYR A O 1
ATOM 834 N N . VAL A 1 108 ? -20.797 4.418 -5.277 1 96.75 108 VAL A N 1
ATOM 835 C CA . VAL A 1 108 ? -20.453 4.863 -6.625 1 96.75 108 VAL A CA 1
ATOM 836 C C . VAL A 1 108 ? -18.969 5.242 -6.688 1 96.75 108 VAL A C 1
ATOM 838 O O . VAL A 1 108 ? -18.281 4.902 -7.648 1 96.75 108 VAL A O 1
ATOM 841 N N . ILE A 1 109 ? -18.516 5.898 -5.664 1 96.44 109 ILE A N 1
ATOM 842 C CA . ILE A 1 109 ? -17.109 6.266 -5.605 1 96.44 109 ILE A CA 1
ATOM 843 C C . ILE A 1 109 ? -16.25 5.004 -5.555 1 96.44 109 ILE A C 1
ATOM 845 O O . ILE A 1 109 ? -15.242 4.902 -6.258 1 96.44 109 ILE A O 1
ATOM 849 N N . GLY A 1 110 ? -16.703 4.047 -4.754 1 96.75 110 GLY A N 1
ATOM 850 C CA . GLY A 1 110 ? -15.977 2.787 -4.672 1 96.75 110 GLY A CA 1
ATOM 851 C C . GLY A 1 110 ? -15.945 2.033 -5.988 1 96.75 110 GLY A C 1
ATOM 852 O O . GLY A 1 110 ? -14.93 1.427 -6.336 1 96.75 110 GLY A O 1
ATOM 853 N N . LEU A 1 111 ? -17.016 2.129 -6.668 1 96.44 111 LEU A N 1
ATOM 854 C CA . LEU A 1 111 ? -17.109 1.49 -7.977 1 96.44 111 LEU A CA 1
ATOM 855 C C . LEU A 1 111 ? -16.109 2.102 -8.953 1 96.44 111 LEU A C 1
ATOM 857 O O . LEU A 1 111 ? -15.438 1.379 -9.695 1 96.44 111 LEU A O 1
ATOM 861 N N . LEU A 1 112 ? -16 3.367 -8.938 1 96.31 112 LEU A N 1
ATOM 862 C CA . LEU A 1 112 ? -15.086 4.066 -9.836 1 96.31 112 LEU A CA 1
ATOM 863 C C . LEU A 1 112 ? -13.633 3.801 -9.453 1 96.31 112 LEU A C 1
ATOM 865 O O . LEU A 1 112 ? -12.773 3.674 -10.328 1 96.31 112 LEU A O 1
ATOM 869 N N . VAL A 1 113 ? -13.445 3.707 -8.156 1 96.5 113 VAL A N 1
ATOM 870 C CA . VAL A 1 113 ? -12.102 3.42 -7.668 1 96.5 113 VAL A CA 1
ATOM 871 C C . VAL A 1 113 ? -11.672 2.021 -8.109 1 96.5 113 VAL A C 1
ATOM 873 O O . VAL A 1 113 ? -10.547 1.825 -8.578 1 96.5 113 VAL A O 1
ATOM 876 N N . CYS A 1 114 ? -12.555 1.055 -8.031 1 95.44 114 CYS A N 1
ATOM 877 C CA . CYS A 1 114 ? -12.258 -0.309 -8.453 1 95.44 114 CYS A CA 1
ATOM 878 C C . CYS A 1 114 ? -12.062 -0.378 -9.969 1 95.44 114 CYS A C 1
ATOM 880 O O . CYS A 1 114 ? -11.195 -1.104 -10.453 1 95.44 114 CYS A O 1
ATOM 882 N N . TRP A 1 115 ? -12.844 0.385 -10.617 1 95.25 115 TRP A N 1
ATOM 883 C CA . TRP A 1 115 ? -12.719 0.411 -12.07 1 95.25 115 TRP A CA 1
ATOM 884 C C . TRP A 1 115 ? -11.391 1.041 -12.484 1 95.25 115 TRP A C 1
ATOM 886 O O . TRP A 1 115 ? -10.727 0.558 -13.406 1 95.25 115 TRP A O 1
ATOM 896 N N . TRP A 1 116 ? -11.039 2.086 -11.906 1 94.69 116 TRP A N 1
ATOM 897 C CA . TRP A 1 116 ? -9.742 2.713 -12.164 1 94.69 116 TRP A CA 1
ATOM 898 C C . TRP A 1 116 ? -8.602 1.737 -11.898 1 94.69 116 TRP A C 1
ATOM 900 O O . TRP A 1 116 ? -7.656 1.655 -12.68 1 94.69 116 TRP A O 1
ATOM 910 N N . ASN A 1 117 ? -8.711 1.037 -10.859 1 94 117 ASN A N 1
ATOM 911 C CA . ASN A 1 117 ? -7.637 0.12 -10.5 1 94 117 ASN A CA 1
ATOM 912 C C . ASN A 1 117 ? -7.562 -1.064 -11.453 1 94 117 ASN A C 1
ATOM 914 O O . ASN A 1 117 ? -6.484 -1.616 -11.688 1 94 117 ASN A O 1
ATOM 918 N N . SER A 1 118 ? -8.719 -1.481 -11.914 1 93.62 118 SER A N 1
ATOM 919 C CA . SER A 1 118 ? -8.695 -2.525 -12.93 1 93.62 118 SER A CA 1
ATOM 920 C C . SER A 1 118 ? -7.918 -2.08 -14.164 1 93.62 118 SER A C 1
ATOM 922 O O . SER A 1 118 ? -7.199 -2.877 -14.773 1 93.62 118 SER A O 1
ATOM 924 N N . GLY A 1 119 ? -8.086 -0.819 -14.547 1 92.88 119 GLY A N 1
ATOM 925 C CA . GLY A 1 119 ? -7.312 -0.277 -15.648 1 92.88 119 GLY A CA 1
ATOM 926 C C . GLY A 1 119 ? -5.824 -0.226 -15.375 1 92.88 119 GLY A C 1
ATOM 927 O O . GLY A 1 119 ? -5.012 -0.568 -16.234 1 92.88 119 GLY A O 1
ATOM 928 N N . MET A 1 120 ? -5.477 0.145 -14.141 1 92.88 120 MET A N 1
ATOM 929 C CA . MET A 1 120 ? -4.074 0.173 -13.734 1 92.88 120 MET A CA 1
ATOM 930 C C . MET A 1 120 ? -3.48 -1.231 -13.734 1 92.88 120 MET A C 1
ATOM 932 O O . MET A 1 120 ? -2.357 -1.435 -14.195 1 92.88 120 MET A O 1
ATOM 936 N N . ALA A 1 121 ? -4.207 -2.15 -13.227 1 91.94 121 ALA A N 1
ATOM 937 C CA . ALA A 1 121 ? -3.748 -3.537 -13.195 1 91.94 121 ALA A CA 1
ATOM 938 C C . ALA A 1 121 ? -3.529 -4.074 -14.609 1 91.94 121 ALA A C 1
ATOM 940 O O . ALA A 1 121 ? -2.562 -4.793 -14.867 1 91.94 121 ALA A O 1
ATOM 941 N N . TYR A 1 122 ? -4.402 -3.689 -15.508 1 92 122 TYR A N 1
ATOM 942 C CA . TYR A 1 122 ? -4.262 -4.137 -16.891 1 92 122 TYR A CA 1
ATOM 943 C C . TYR A 1 122 ? -3.033 -3.516 -17.547 1 92 122 TYR A C 1
ATOM 945 O O . TYR A 1 122 ? -2.297 -4.191 -18.266 1 92 122 TYR A O 1
ATOM 953 N N . ALA A 1 123 ? -2.85 -2.281 -17.328 1 91.38 123 ALA A N 1
ATOM 954 C CA . ALA A 1 123 ? -1.694 -1.594 -17.891 1 91.38 123 ALA A CA 1
ATOM 955 C C . ALA A 1 123 ? -0.389 -2.221 -17.422 1 91.38 123 ALA A C 1
ATOM 957 O O . ALA A 1 123 ? 0.555 -2.379 -18.188 1 91.38 123 ALA A O 1
ATOM 958 N N . VAL A 1 124 ? -0.358 -2.588 -16.203 1 90.5 124 VAL A N 1
ATOM 959 C CA . VAL A 1 124 ? 0.855 -3.178 -15.648 1 90.5 124 VAL A CA 1
ATOM 960 C C . VAL A 1 124 ? 1.024 -4.602 -16.172 1 90.5 124 VAL A C 1
ATOM 962 O O . VAL A 1 124 ? 2.148 -5.062 -16.391 1 90.5 124 VAL A O 1
ATOM 965 N N . SER A 1 125 ? -0.083 -5.273 -16.328 1 89.12 125 SER A N 1
ATOM 966 C CA . SER A 1 125 ? -0.013 -6.645 -16.828 1 89.12 125 SER A CA 1
ATOM 967 C C . SER A 1 125 ? 0.57 -6.703 -18.234 1 89.12 125 SER A C 1
ATOM 969 O O . SER A 1 125 ? 1.135 -7.719 -18.641 1 89.12 125 SER A O 1
ATOM 971 N N . LEU A 1 126 ? 0.437 -5.582 -18.969 1 87.12 126 LEU A N 1
ATOM 972 C CA . LEU A 1 126 ? 0.955 -5.516 -20.344 1 87.12 126 LEU A CA 1
ATOM 973 C C . LEU A 1 126 ? 2.432 -5.137 -20.344 1 87.12 126 LEU A C 1
ATOM 975 O O . LEU A 1 126 ? 3.125 -5.332 -21.344 1 87.12 126 LEU A O 1
ATOM 979 N N . SER A 1 127 ? 2.932 -4.699 -19.297 1 85.94 127 SER A N 1
ATOM 980 C CA . SER A 1 127 ? 4.32 -4.258 -19.219 1 85.94 127 SER A CA 1
ATOM 981 C C . SER A 1 127 ? 5.277 -5.441 -19.219 1 85.94 127 SER A C 1
ATOM 983 O O . SER A 1 127 ? 4.879 -6.57 -18.938 1 85.94 127 SER A O 1
ATOM 985 N N . PRO A 1 128 ? 6.504 -5.203 -19.594 1 85.62 128 PRO A N 1
ATOM 986 C CA . PRO A 1 128 ? 7.484 -6.285 -19.688 1 85.62 128 PRO A CA 1
ATOM 987 C C . PRO A 1 128 ? 8.008 -6.719 -18.312 1 85.62 128 PRO A C 1
ATOM 989 O O . PRO A 1 128 ? 8.969 -7.477 -18.219 1 85.62 128 PRO A O 1
ATOM 992 N N . ILE A 1 129 ? 7.309 -6.383 -17.266 1 83.12 129 ILE A N 1
ATOM 993 C CA . ILE A 1 129 ? 7.711 -6.773 -15.922 1 83.12 129 ILE A CA 1
ATOM 994 C C . ILE A 1 129 ? 7.348 -8.234 -15.672 1 83.12 129 ILE A C 1
ATOM 996 O O . ILE A 1 129 ? 6.246 -8.672 -16.016 1 83.12 129 ILE A O 1
ATOM 1000 N N . PRO A 1 130 ? 8.266 -8.945 -15.117 1 84 130 PRO A N 1
ATOM 1001 C CA . PRO A 1 130 ? 7.941 -10.344 -14.812 1 84 130 PRO A CA 1
ATOM 1002 C C . PRO A 1 130 ? 6.703 -10.477 -13.93 1 84 130 PRO A C 1
ATOM 1004 O O . PRO A 1 130 ? 6.48 -9.656 -13.039 1 84 130 PRO A O 1
ATOM 1007 N N . PRO A 1 131 ? 5.941 -11.516 -14.234 1 78.31 131 PRO A N 1
ATOM 1008 C CA . PRO A 1 131 ? 4.68 -11.719 -13.523 1 78.31 131 PRO A CA 1
ATOM 1009 C C . PRO A 1 131 ? 4.855 -11.758 -12.008 1 78.31 131 PRO A C 1
ATOM 1011 O O . PRO A 1 131 ? 3.977 -11.305 -11.273 1 78.31 131 PRO A O 1
ATOM 1014 N N . GLN A 1 132 ? 6.012 -12.234 -11.625 1 73.5 132 GLN A N 1
ATOM 1015 C CA . GLN A 1 132 ? 6.242 -12.375 -10.195 1 73.5 132 GLN A CA 1
ATOM 1016 C C . GLN A 1 132 ? 6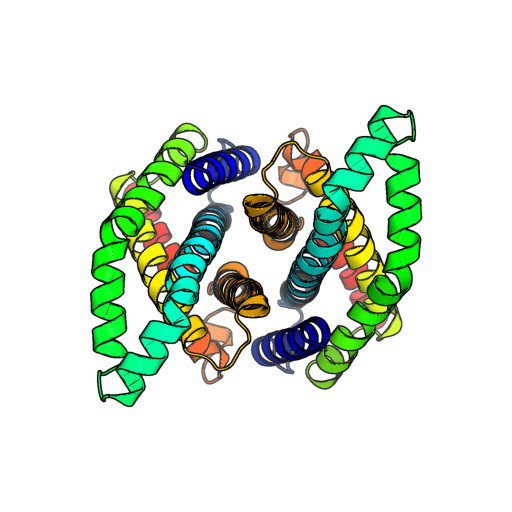.379 -11.016 -9.516 1 73.5 132 GLN A C 1
ATOM 1018 O O . GLN A 1 132 ? 6.078 -10.867 -8.328 1 73.5 132 GLN A O 1
ATOM 1023 N N . ALA A 1 133 ? 6.73 -10.008 -10.32 1 80.69 133 ALA A N 1
ATOM 1024 C CA . ALA A 1 133 ? 7.004 -8.688 -9.766 1 80.69 133 ALA A CA 1
ATOM 1025 C C . ALA A 1 133 ? 5.859 -7.723 -10.055 1 80.69 133 ALA A C 1
ATOM 1027 O O . ALA A 1 133 ? 5.805 -6.625 -9.5 1 80.69 133 ALA A O 1
ATOM 1028 N N . GLN A 1 134 ? 4.898 -8.188 -10.844 1 85.81 134 GLN A N 1
ATOM 1029 C CA . GLN A 1 134 ? 3.834 -7.293 -11.289 1 85.81 134 GLN A CA 1
ATOM 1030 C C . GLN A 1 134 ? 2.908 -6.926 -10.133 1 85.81 134 GLN A C 1
ATOM 1032 O O . GLN A 1 134 ? 2.451 -5.785 -10.031 1 85.81 134 GLN A O 1
ATOM 1037 N N . GLN A 1 135 ? 2.699 -7.891 -9.305 1 83.62 135 GLN A N 1
ATOM 1038 C CA . GLN A 1 135 ? 1.778 -7.641 -8.195 1 83.62 135 GLN A CA 1
ATOM 1039 C C . GLN A 1 135 ? 2.324 -6.566 -7.262 1 83.62 135 GLN A C 1
ATOM 1041 O O . GLN A 1 135 ? 1.602 -5.648 -6.875 1 83.62 135 GLN A O 1
ATOM 1046 N N . VAL A 1 136 ? 3.607 -6.668 -7 1 79.44 136 VAL A N 1
ATOM 1047 C CA . VAL A 1 136 ? 4.238 -5.723 -6.086 1 79.44 136 VAL A CA 1
ATOM 1048 C C . VAL A 1 136 ? 4.348 -4.352 -6.75 1 79.44 136 VAL A C 1
ATOM 1050 O O . VAL A 1 136 ? 4.055 -3.33 -6.125 1 79.44 136 VAL A O 1
ATOM 1053 N N . PHE A 1 137 ? 4.711 -4.387 -7.953 1 85.19 137 PHE A N 1
ATOM 1054 C CA . PHE A 1 137 ? 4.852 -3.141 -8.703 1 85.19 137 PHE A CA 1
ATOM 1055 C C . PHE A 1 137 ? 3.529 -2.387 -8.75 1 85.19 137 PHE A C 1
ATOM 1057 O O . PHE A 1 137 ? 3.488 -1.177 -8.508 1 85.19 137 PHE A O 1
ATOM 1064 N N . SER A 1 138 ? 2.486 -3.068 -9.039 1 87.56 138 SER A N 1
ATOM 1065 C CA . SER A 1 138 ? 1.172 -2.438 -9.133 1 87.56 138 SER A CA 1
ATOM 1066 C C . SER A 1 138 ? 0.706 -1.939 -7.766 1 87.56 138 SER A C 1
ATOM 1068 O O . SER A 1 138 ? 0.053 -0.899 -7.672 1 87.56 138 SER A O 1
ATOM 1070 N N . ALA A 1 139 ? 1 -2.695 -6.766 1 83.94 139 ALA A N 1
ATOM 1071 C CA . ALA A 1 139 ? 0.618 -2.291 -5.418 1 83.94 139 ALA A CA 1
ATOM 1072 C C . ALA A 1 139 ? 1.319 -0.999 -5.012 1 83.94 139 ALA A C 1
ATOM 1074 O O . ALA A 1 139 ? 0.709 -0.12 -4.395 1 83.94 139 ALA A O 1
ATOM 1075 N N . ILE A 1 140 ? 2.547 -0.845 -5.395 1 83.75 140 ILE A N 1
ATOM 1076 C CA . ILE A 1 140 ? 3.312 0.355 -5.078 1 83.75 140 ILE A CA 1
ATOM 1077 C C . ILE A 1 140 ? 2.721 1.555 -5.812 1 83.75 140 ILE A C 1
ATOM 1079 O O . ILE A 1 140 ? 2.523 2.619 -5.219 1 83.75 140 ILE A O 1
ATOM 1083 N N . LEU A 1 141 ? 2.404 1.32 -7.023 1 87.44 141 LEU A N 1
ATOM 1084 C CA . LEU A 1 141 ? 1.833 2.406 -7.816 1 87.44 141 LEU A CA 1
ATOM 1085 C C . LEU A 1 141 ? 0.493 2.85 -7.242 1 87.44 141 LEU A C 1
ATOM 1087 O O . LEU A 1 141 ? 0.239 4.051 -7.102 1 87.44 141 LEU A O 1
ATOM 1091 N N . THR A 1 142 ? -0.266 1.857 -6.938 1 90.19 142 THR A N 1
ATOM 1092 C CA . THR A 1 142 ? -1.574 2.148 -6.359 1 90.19 142 THR A CA 1
ATOM 1093 C C . THR A 1 142 ? -1.428 2.865 -5.02 1 90.19 142 THR A C 1
ATOM 1095 O O . THR A 1 142 ? -2.176 3.799 -4.727 1 90.19 142 THR A O 1
ATOM 1098 N N . LEU A 1 143 ? -0.479 2.457 -4.297 1 85.88 143 LEU A N 1
ATOM 1099 C CA . LEU A 1 143 ? -0.24 3.043 -2.984 1 85.88 143 LEU A CA 1
ATOM 1100 C C . LEU A 1 143 ? 0.236 4.484 -3.109 1 85.88 143 LEU A C 1
ATOM 1102 O O . LEU A 1 143 ? -0.244 5.367 -2.393 1 85.88 143 LEU A O 1
ATOM 1106 N N . ILE A 1 144 ? 1.104 4.742 -3.986 1 84.06 144 ILE A N 1
ATOM 1107 C CA . ILE A 1 144 ? 1.66 6.082 -4.152 1 84.06 144 ILE A CA 1
ATOM 1108 C C . ILE A 1 144 ? 0.573 7.035 -4.648 1 84.06 144 ILE A C 1
ATOM 1110 O O . ILE A 1 144 ? 0.414 8.133 -4.117 1 84.06 144 ILE A O 1
ATOM 1114 N N . LEU A 1 145 ? -0.18 6.555 -5.559 1 87.12 145 LEU A N 1
ATOM 1115 C CA . LEU A 1 145 ? -1.216 7.398 -6.145 1 87.12 145 LEU A CA 1
ATOM 1116 C C . LEU A 1 145 ? -2.361 7.617 -5.164 1 87.12 145 LEU A C 1
ATOM 1118 O O . LEU A 1 145 ? -3.102 8.594 -5.273 1 87.12 145 LEU A O 1
ATOM 1122 N N . GLY A 1 146 ? -2.436 6.801 -4.199 1 87.5 146 GLY A N 1
ATOM 1123 C CA . GLY A 1 146 ? -3.555 6.895 -3.271 1 87.5 146 GLY A CA 1
ATOM 1124 C C . GLY A 1 146 ? -3.178 7.52 -1.942 1 87.5 146 GLY A C 1
ATOM 1125 O O . GLY A 1 146 ? -3.955 8.289 -1.369 1 87.5 146 GLY A O 1
ATOM 1126 N N . ALA A 1 147 ? -2.062 7.203 -1.484 1 81.44 147 ALA A N 1
ATOM 1127 C CA . ALA A 1 147 ? -1.698 7.625 -0.134 1 81.44 147 ALA A CA 1
ATOM 1128 C C . ALA A 1 147 ? -1.027 9 -0.151 1 81.44 147 ALA A C 1
ATOM 1130 O O . ALA A 1 147 ? -1.28 9.828 0.722 1 81.44 147 ALA A O 1
ATOM 1131 N N . PHE A 1 148 ? -0.271 9.266 -1.142 1 76.62 148 PHE A N 1
ATOM 1132 C CA . PHE A 1 148 ? 0.544 10.469 -1.058 1 76.62 148 PHE A CA 1
ATOM 1133 C C . PHE A 1 148 ? 0.128 11.477 -2.121 1 76.62 148 PHE A C 1
ATOM 1135 O O . PHE A 1 148 ? 0.271 12.688 -1.925 1 76.62 148 PHE A O 1
ATOM 1142 N N . LEU A 1 149 ? -0.304 10.969 -3.184 1 78.44 149 LEU A N 1
ATOM 1143 C CA . LEU A 1 149 ? -0.752 11.883 -4.23 1 78.44 149 LEU A CA 1
ATOM 1144 C C . LEU A 1 149 ? -2.273 11.992 -4.238 1 78.44 149 LEU A C 1
ATOM 1146 O O . LEU A 1 149 ? -2.916 11.711 -5.254 1 78.44 149 LEU A O 1
ATOM 1150 N N . ASN A 1 150 ? -2.746 12.211 -3.078 1 72.75 150 ASN A N 1
ATOM 1151 C CA . ASN A 1 150 ? -4.191 12.336 -2.936 1 72.75 150 ASN A CA 1
ATOM 1152 C C . ASN A 1 150 ? -4.641 13.789 -2.957 1 72.75 150 ASN A C 1
ATOM 1154 O O . ASN A 1 150 ? -5.828 14.086 -2.801 1 72.75 150 ASN A O 1
ATOM 1158 N N . GLY A 1 151 ? -3.723 14.734 -3.258 1 65.69 151 GLY A N 1
ATOM 1159 C CA . GLY A 1 151 ? -4.074 16.141 -3.377 1 65.69 151 GLY A CA 1
ATOM 1160 C C . GLY A 1 151 ? -3.984 16.891 -2.061 1 65.69 151 GLY A C 1
ATOM 1161 O O . GLY A 1 151 ? -4.016 18.125 -2.041 1 65.69 151 GLY A O 1
ATOM 1162 N N . LEU A 1 152 ? -3.98 16.172 -0.896 1 62.88 152 LEU A N 1
ATOM 1163 C CA . LEU A 1 152 ? -3.877 16.844 0.398 1 62.88 152 LEU A CA 1
ATOM 1164 C C . LEU A 1 152 ? -2.439 17.25 0.682 1 62.88 152 LEU A C 1
ATOM 1166 O O . LEU A 1 152 ? -2.182 18.406 1.047 1 62.88 152 LEU A O 1
ATOM 1170 N N . SER A 1 153 ? -1.558 16.375 0.597 1 59.84 153 SER A N 1
ATOM 1171 C CA . SER A 1 153 ? -0.132 16.656 0.737 1 59.84 153 SER A CA 1
ATOM 1172 C C . SER A 1 153 ? 0.658 16.094 -0.442 1 59.84 153 SER A C 1
ATOM 1174 O O . SER A 1 153 ? 0.955 14.906 -0.489 1 59.84 153 SER A O 1
ATOM 1176 N N . PRO A 1 154 ? 1.068 16.859 -1.47 1 60.22 154 PRO A N 1
ATOM 1177 C CA . PRO A 1 154 ? 1.219 18.203 -2.023 1 60.22 154 PRO A CA 1
ATOM 1178 C C . PRO A 1 154 ? -0.083 18.75 -2.604 1 60.22 154 PRO A C 1
ATOM 1180 O O . PRO A 1 154 ? -0.879 18 -3.168 1 60.22 154 PRO A O 1
ATOM 1183 N N . SER A 1 155 ? -0.335 19.859 -2.215 1 62.56 155 SER A N 1
ATOM 1184 C CA . SER A 1 155 ? -1.515 20.516 -2.752 1 62.56 155 SER A CA 1
ATOM 1185 C C . SER A 1 155 ? -1.417 20.688 -4.266 1 62.56 155 SER A C 1
ATOM 1187 O O . SER A 1 155 ? -0.316 20.75 -4.816 1 62.56 155 SER A O 1
ATOM 1189 N N . ILE A 1 156 ? -2.529 20.547 -4.965 1 63.19 156 ILE A N 1
ATOM 1190 C CA . ILE A 1 156 ? -2.611 20.734 -6.41 1 63.19 156 ILE A CA 1
ATOM 1191 C C . ILE A 1 156 ? -1.98 22.062 -6.789 1 63.19 156 ILE A C 1
ATOM 1193 O O . ILE A 1 156 ? -1.302 22.172 -7.816 1 63.19 156 ILE A O 1
ATOM 1197 N N . ARG A 1 157 ? -2.109 22.969 -5.809 1 63.94 157 ARG A N 1
ATOM 1198 C CA . ARG A 1 157 ? -1.612 24.312 -6.082 1 63.94 157 ARG A CA 1
ATOM 1199 C C . ARG A 1 157 ? -0.088 24.344 -6.082 1 63.94 157 ARG A C 1
ATOM 1201 O O . ARG A 1 157 ? 0.525 25 -6.926 1 63.94 157 ARG A O 1
ATOM 1208 N N . SER A 1 158 ? 0.403 23.547 -5.238 1 65.12 158 SER A N 1
ATOM 1209 C CA . SER A 1 158 ? 1.857 23.547 -5.121 1 65.12 158 SER A CA 1
ATOM 1210 C C . SER A 1 158 ? 2.504 22.734 -6.23 1 65.12 158 SER A C 1
ATOM 1212 O O . SER A 1 158 ? 3.676 22.922 -6.555 1 65.12 158 SER A O 1
ATOM 1214 N N . ALA A 1 159 ? 1.679 21.922 -6.875 1 66.12 159 ALA A N 1
ATOM 1215 C CA . ALA A 1 159 ? 2.225 21.016 -7.895 1 66.12 159 ALA A CA 1
ATOM 1216 C C . ALA A 1 159 ? 1.97 21.562 -9.297 1 66.12 159 ALA A C 1
ATOM 1218 O O . ALA A 1 159 ? 2.355 20.938 -10.289 1 66.12 159 ALA A O 1
ATOM 1219 N N . ARG A 1 160 ? 1.572 22.781 -9.422 1 68 160 ARG A N 1
ATOM 1220 C CA . ARG A 1 160 ? 1.21 23.328 -10.727 1 68 160 ARG A CA 1
ATOM 1221 C C . ARG A 1 160 ? 2.436 23.469 -11.617 1 68 160 ARG A C 1
ATOM 1223 O O . ARG A 1 160 ? 3.459 24.016 -11.195 1 68 160 ARG A O 1
ATOM 1230 N N . GLY A 1 161 ? 2.213 22.875 -12.844 1 69 161 GLY A N 1
ATOM 1231 C CA . GLY A 1 161 ? 3.268 23 -13.836 1 69 161 GLY A CA 1
ATOM 1232 C C . GLY A 1 161 ? 4.285 21.875 -13.781 1 69 161 GLY A C 1
ATOM 1233 O O . GLY A 1 161 ? 5.215 21.828 -14.586 1 69 161 GLY A O 1
ATOM 1234 N N . SER A 1 162 ? 4.18 20.984 -12.828 1 70 162 SER A N 1
ATOM 1235 C CA . SER A 1 162 ? 5.148 19.906 -12.703 1 70 162 SER A CA 1
ATOM 1236 C C . SER A 1 162 ? 4.531 18.562 -13.102 1 70 162 SER A C 1
ATOM 1238 O O . SER A 1 162 ? 3.344 18.5 -13.422 1 70 162 SER A O 1
ATOM 1240 N N . VAL A 1 163 ? 5.367 17.562 -13.242 1 71.5 163 VAL A N 1
ATOM 1241 C CA . VAL A 1 163 ? 4.945 16.203 -13.555 1 71.5 163 VAL A CA 1
ATOM 1242 C C . VAL A 1 163 ? 3.977 15.703 -12.484 1 71.5 163 VAL A C 1
ATOM 1244 O O . VAL A 1 163 ? 3.047 14.953 -12.789 1 71.5 163 VAL A O 1
ATOM 1247 N N . VAL A 1 164 ? 4.082 16.312 -11.344 1 73.75 164 VAL A N 1
ATOM 1248 C CA . VAL A 1 164 ? 3.258 15.891 -10.211 1 73.75 164 VAL A CA 1
ATOM 1249 C C . VAL A 1 164 ? 1.803 16.281 -10.469 1 73.75 164 VAL A C 1
ATOM 1251 O O . VAL A 1 164 ? 0.885 15.555 -10.07 1 73.75 164 VAL A O 1
ATOM 1254 N N . GLU A 1 165 ? 1.618 17.312 -11.203 1 76.88 165 GLU A N 1
ATOM 1255 C CA . GLU A 1 165 ? 0.255 17.734 -11.531 1 76.88 165 GLU A CA 1
ATOM 1256 C C . GLU A 1 165 ? -0.442 16.688 -12.398 1 76.88 165 GLU A C 1
ATOM 1258 O O . GLU A 1 165 ? -1.614 16.375 -12.18 1 76.88 165 GLU A O 1
ATOM 1263 N N . ALA A 1 166 ? 0.271 16.188 -13.297 1 76.25 166 ALA A N 1
ATOM 1264 C CA . ALA A 1 166 ? -0.294 15.172 -14.18 1 76.25 166 ALA A CA 1
ATOM 1265 C C . ALA A 1 166 ? -0.589 13.883 -13.422 1 76.25 166 ALA A C 1
ATOM 1267 O O . ALA A 1 166 ? -1.62 13.242 -13.648 1 76.25 166 ALA A O 1
ATOM 1268 N N . VAL A 1 167 ? 0.262 13.641 -12.516 1 78.19 167 VAL A N 1
ATOM 1269 C CA . VAL A 1 167 ? 0.11 12.414 -11.742 1 78.19 167 VAL A CA 1
ATOM 1270 C C . VAL A 1 167 ? -1.058 12.562 -10.766 1 78.19 167 VAL A C 1
ATOM 1272 O O . VAL A 1 167 ? -1.823 11.617 -10.562 1 78.19 167 VAL A O 1
ATOM 1275 N N . LEU A 1 168 ? -1.151 13.727 -10.305 1 79.81 168 LEU A N 1
ATOM 1276 C CA . LEU A 1 168 ? -2.275 14 -9.414 1 79.81 168 LEU A CA 1
ATOM 1277 C C . LEU A 1 168 ? -3.6 13.883 -10.156 1 79.81 168 LEU A C 1
ATOM 1279 O O . LEU A 1 168 ? -4.602 13.453 -9.586 1 79.81 168 LEU A O 1
ATOM 1283 N N . GLY A 1 169 ? -3.494 14.289 -11.43 1 82.62 169 GLY A N 1
ATOM 1284 C CA . GLY A 1 169 ? -4.691 14.141 -12.242 1 82.62 169 GLY A CA 1
ATOM 1285 C C . GLY A 1 169 ? -5.074 12.695 -12.469 1 82.62 169 GLY A C 1
ATOM 1286 O O . GLY A 1 169 ? -6.254 12.375 -12.656 1 82.62 169 GLY A O 1
ATOM 1287 N N . LEU A 1 170 ? -4.152 11.82 -12.273 1 85.56 170 LEU A N 1
ATOM 1288 C CA . LEU A 1 170 ? -4.375 10.398 -12.508 1 85.56 170 LEU A CA 1
ATOM 1289 C C . LEU A 1 170 ? -4.641 9.664 -11.195 1 85.56 170 LEU A C 1
ATOM 1291 O O . LEU A 1 170 ? -4.969 8.477 -11.195 1 85.56 170 LEU A O 1
ATOM 1295 N N . SER A 1 171 ? -4.578 10.359 -10.133 1 89.25 171 SER A N 1
ATOM 1296 C CA . SER A 1 171 ? -4.734 9.711 -8.836 1 89.25 171 SER A CA 1
ATOM 1297 C C . SER A 1 171 ? -6.199 9.391 -8.547 1 89.25 171 SER A C 1
ATOM 1299 O O . SER A 1 171 ? -7.047 10.281 -8.547 1 89.25 171 SER A O 1
ATOM 1301 N N . TYR A 1 172 ? -6.504 8.188 -8.328 1 92.75 172 TYR A N 1
ATOM 1302 C CA . TYR A 1 172 ? -7.871 7.758 -8.055 1 92.75 172 TYR A CA 1
ATOM 1303 C C . TYR A 1 172 ? -8.367 8.328 -6.73 1 92.75 172 TYR A C 1
ATOM 1305 O O . TYR A 1 172 ? -9.547 8.656 -6.594 1 92.75 172 TYR A O 1
ATOM 1313 N N . ASN A 1 173 ? -7.434 8.414 -5.77 1 91.31 173 ASN A N 1
ATOM 1314 C CA . ASN A 1 173 ? -7.863 8.812 -4.434 1 91.31 173 ASN A CA 1
ATOM 1315 C C . ASN A 1 173 ? -8.078 10.32 -4.348 1 91.31 173 ASN A C 1
ATOM 1317 O O . ASN A 1 173 ? -8.828 10.797 -3.492 1 91.31 173 ASN A O 1
ATOM 1321 N N . ARG A 1 174 ? -7.383 11.062 -5.203 1 88.81 174 ARG A N 1
ATOM 1322 C CA . ARG A 1 174 ? -7.688 12.484 -5.266 1 88.81 174 ARG A CA 1
ATOM 1323 C C . ARG A 1 174 ? -9.133 12.719 -5.688 1 88.81 174 ARG A C 1
ATOM 1325 O O . ARG A 1 174 ? -9.859 13.484 -5.043 1 88.81 174 ARG A O 1
ATOM 1332 N N . TRP A 1 175 ? -9.5 12.062 -6.699 1 91.06 175 TRP A N 1
ATOM 1333 C CA . TRP A 1 175 ? -10.859 12.203 -7.215 1 91.06 175 TRP A CA 1
ATOM 1334 C C . TRP A 1 175 ? -11.875 11.609 -6.242 1 91.06 175 TRP A C 1
ATOM 1336 O O . TRP A 1 175 ? -12.961 12.156 -6.062 1 91.06 175 TRP A O 1
ATOM 1346 N N . ALA A 1 176 ? -11.531 10.555 -5.609 1 92.38 176 ALA A N 1
ATOM 1347 C CA . ALA A 1 176 ? -12.43 9.914 -4.656 1 92.38 176 ALA A CA 1
ATOM 1348 C C . ALA A 1 176 ? -12.656 10.797 -3.432 1 92.38 176 ALA A C 1
ATOM 1350 O O . ALA A 1 176 ? -13.781 10.945 -2.965 1 92.38 176 ALA A O 1
ATOM 1351 N N . THR A 1 177 ? -11.602 11.352 -2.881 1 88.31 177 THR A N 1
ATOM 1352 C CA . THR A 1 177 ? -11.719 12.188 -1.691 1 88.31 177 THR A CA 1
ATOM 1353 C C . THR A 1 177 ? -12.492 13.461 -2.002 1 88.31 177 THR A C 1
ATOM 1355 O O . THR A 1 177 ? -13.312 13.906 -1.197 1 88.31 177 THR A O 1
ATOM 1358 N N . GLU A 1 178 ? -12.195 14.07 -3.195 1 88.25 178 GLU A N 1
ATOM 1359 C CA . GLU A 1 178 ? -12.922 15.273 -3.586 1 88.25 178 GLU A CA 1
ATOM 1360 C C . GLU A 1 178 ? -14.414 14.992 -3.736 1 88.25 178 GLU A C 1
ATOM 1362 O O . GLU A 1 178 ? -15.25 15.773 -3.273 1 88.25 178 GLU A O 1
ATOM 1367 N N . ALA A 1 179 ? -14.695 13.914 -4.355 1 91.56 179 ALA A N 1
ATOM 1368 C CA . ALA A 1 179 ? -16.094 13.555 -4.539 1 91.56 179 ALA A CA 1
ATOM 1369 C C . ALA A 1 179 ? -16.766 13.258 -3.201 1 91.56 179 ALA A C 1
ATOM 1371 O O . ALA A 1 179 ? -17.922 13.641 -2.98 1 91.56 179 ALA A O 1
ATOM 1372 N N . ALA A 1 180 ? -16.125 12.641 -2.299 1 89.06 180 ALA A N 1
ATOM 1373 C CA . ALA A 1 180 ? -16.703 12.281 -1.004 1 89.06 180 ALA A CA 1
ATOM 1374 C C . ALA A 1 180 ? -16.906 13.516 -0.132 1 89.06 180 ALA A C 1
ATOM 1376 O O . ALA A 1 180 ? -17.891 13.617 0.593 1 89.06 180 ALA A O 1
ATOM 1377 N N . ILE A 1 181 ? -15.938 14.43 -0.219 1 85.25 181 ILE A N 1
ATOM 1378 C CA . ILE A 1 181 ? -16.047 15.633 0.588 1 85.25 181 ILE A CA 1
ATOM 1379 C C . ILE A 1 181 ? -17.25 16.469 0.119 1 85.25 181 ILE A C 1
ATOM 1381 O O . ILE A 1 181 ? -17.953 17.062 0.933 1 85.25 181 ILE A O 1
ATOM 1385 N N . VAL A 1 182 ? -17.391 16.484 -1.192 1 88.19 182 VAL A N 1
ATOM 1386 C CA . VAL A 1 182 ? -18.531 17.219 -1.74 1 88.19 182 VAL A CA 1
ATOM 1387 C C . VAL A 1 182 ? -19.828 16.594 -1.239 1 88.19 182 VAL A C 1
ATOM 1389 O O . VAL A 1 182 ? -20.766 17.297 -0.883 1 88.19 182 VAL A O 1
ATOM 1392 N N . GLN A 1 183 ? -19.859 15.305 -1.113 1 87.19 183 GLN A N 1
ATOM 1393 C CA . GLN A 1 183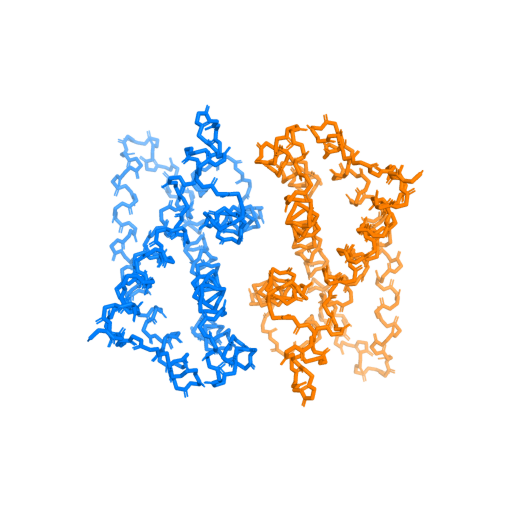 ? -21.062 14.625 -0.651 1 87.19 183 GLN A CA 1
ATOM 1394 C C . GLN A 1 183 ? -21.266 14.836 0.846 1 87.19 183 GLN A C 1
ATOM 1396 O O . GLN A 1 183 ? -22.406 15.023 1.298 1 87.19 183 GLN A O 1
ATOM 1401 N N . VAL A 1 184 ? -20.234 14.805 1.601 1 83.06 184 VAL A N 1
ATOM 1402 C CA . VAL A 1 184 ? -20.312 15.008 3.043 1 83.06 184 VAL A CA 1
ATOM 1403 C C . VAL A 1 184 ? -20.766 16.438 3.336 1 83.06 184 VAL A C 1
ATOM 1405 O O . VAL A 1 184 ? -21.562 16.656 4.254 1 83.06 184 VAL A O 1
ATOM 1408 N N . SER A 1 185 ? -20.25 17.375 2.594 1 82.94 185 SER A N 1
ATOM 1409 C CA . SER A 1 185 ? -20.594 18.781 2.793 1 82.94 185 SER A CA 1
ATOM 1410 C C . SER A 1 185 ? -22.047 19.047 2.371 1 82.94 185 SER A C 1
ATOM 1412 O O . SER A 1 185 ? -22.719 19.891 2.959 1 82.94 185 SER A O 1
ATOM 1414 N N . SER A 1 186 ? -22.453 18.391 1.365 1 82.19 186 SER A N 1
ATOM 1415 C CA . SER A 1 186 ? -23.812 18.578 0.885 1 82.19 186 SER A CA 1
ATOM 1416 C C . SER A 1 186 ? -24.828 18.016 1.873 1 82.19 186 SER A C 1
ATOM 1418 O O . SER A 1 186 ? -25.953 18.531 1.992 1 82.19 186 SER A O 1
ATOM 1420 N N . ASP A 1 187 ? -24.469 17.031 2.572 1 73.5 187 ASP A N 1
ATOM 1421 C CA . ASP A 1 187 ? -25.375 16.406 3.529 1 73.5 187 ASP A CA 1
ATOM 1422 C C . ASP A 1 187 ? -25.484 17.234 4.809 1 73.5 187 ASP A C 1
ATOM 1424 O O . ASP A 1 187 ? -26.5 17.172 5.512 1 73.5 187 ASP A O 1
ATOM 1428 N N . GLN A 1 188 ? -24.5 18.047 5.16 1 66.94 188 GLN A N 1
ATOM 1429 C CA . GLN A 1 188 ? -24.531 18.922 6.328 1 66.94 188 GLN A CA 1
ATOM 1430 C C . GLN A 1 188 ? -25.344 20.172 6.043 1 66.94 188 GLN A C 1
ATOM 1432 O O . GLN A 1 188 ? -25.781 20.859 6.969 1 66.94 188 GLN A O 1
ATOM 1437 N N . ARG A 1 189 ? -25.562 20.5 4.82 1 56.19 189 ARG A N 1
ATOM 1438 C CA . ARG A 1 189 ? -26.406 21.656 4.527 1 56.19 189 ARG A CA 1
ATOM 1439 C C . ARG A 1 189 ? -27.891 21.266 4.594 1 56.19 189 ARG A C 1
ATOM 1441 O O . ARG A 1 189 ? -28.25 20.141 4.242 1 56.19 189 ARG A O 1
ATOM 1448 N N . MET B 1 1 ? 17.531 -10.383 -7.957 1 73.25 1 MET B N 1
ATOM 1449 C CA . MET B 1 1 ? 17.656 -9.414 -9.039 1 73.25 1 MET B CA 1
ATOM 1450 C C . MET B 1 1 ? 16.359 -8.633 -9.227 1 73.25 1 MET B C 1
ATOM 1452 O O . MET B 1 1 ? 16.359 -7.406 -9.172 1 73.25 1 MET B O 1
ATOM 1456 N N . LEU B 1 2 ? 15.266 -9.328 -9.156 1 80.75 2 LEU B N 1
ATOM 1457 C CA . LEU B 1 2 ? 13.977 -8.672 -9.383 1 80.75 2 LEU B CA 1
ATOM 1458 C C . LEU B 1 2 ? 13.625 -7.75 -8.219 1 80.75 2 LEU B C 1
ATOM 1460 O O . LEU B 1 2 ? 13.148 -6.633 -8.43 1 80.75 2 LEU B O 1
ATOM 1464 N N . ASP B 1 3 ? 14.07 -8.109 -7.012 1 85.69 3 ASP B N 1
ATOM 1465 C CA . ASP B 1 3 ? 13.758 -7.301 -5.836 1 85.69 3 ASP B CA 1
ATOM 1466 C C . ASP B 1 3 ? 14.602 -6.027 -5.812 1 85.69 3 ASP B C 1
ATOM 1468 O O . ASP B 1 3 ? 14.125 -4.969 -5.402 1 85.69 3 ASP B O 1
ATOM 1472 N N . THR B 1 4 ? 15.773 -6.121 -6.332 1 90.31 4 THR B N 1
ATOM 1473 C CA . THR B 1 4 ? 16.641 -4.949 -6.383 1 90.31 4 THR B CA 1
ATOM 1474 C C . THR B 1 4 ? 16.141 -3.949 -7.422 1 90.31 4 THR B C 1
ATOM 1476 O O . THR B 1 4 ? 16.172 -2.738 -7.188 1 90.31 4 THR B O 1
ATOM 1479 N N . LEU B 1 5 ? 15.633 -4.43 -8.5 1 87.5 5 LEU B N 1
ATOM 1480 C CA . LEU B 1 5 ? 15.102 -3.553 -9.539 1 87.5 5 LEU B CA 1
ATOM 1481 C C . LEU B 1 5 ? 13.836 -2.848 -9.062 1 87.5 5 LEU B C 1
ATOM 1483 O O . LEU B 1 5 ? 13.609 -1.685 -9.398 1 87.5 5 LEU B O 1
ATOM 1487 N N . LEU B 1 6 ? 13.133 -3.576 -8.297 1 87.19 6 LEU B N 1
ATOM 1488 C CA . LEU B 1 6 ? 11.914 -2.982 -7.754 1 87.19 6 LEU B CA 1
ATOM 1489 C C . LEU B 1 6 ? 12.242 -1.873 -6.762 1 87.19 6 LEU B C 1
ATOM 1491 O O . LEU B 1 6 ? 11.562 -0.844 -6.727 1 87.19 6 LEU B O 1
ATOM 1495 N N . LEU B 1 7 ? 13.258 -2.107 -6.023 1 91.44 7 LEU B N 1
ATOM 1496 C CA . LEU B 1 7 ? 13.703 -1.102 -5.066 1 91.44 7 LEU B CA 1
ATOM 1497 C C . LEU B 1 7 ? 14.18 0.156 -5.781 1 91.44 7 LEU B C 1
ATOM 1499 O O . LEU B 1 7 ? 13.844 1.271 -5.379 1 91.44 7 LEU B O 1
ATOM 1503 N N . LEU B 1 8 ? 14.891 -0.07 -6.832 1 92.38 8 LEU B N 1
ATOM 1504 C CA . LEU B 1 8 ? 15.43 1.056 -7.586 1 92.38 8 LEU B CA 1
ATOM 1505 C C . LEU B 1 8 ? 14.312 1.826 -8.289 1 92.38 8 LEU B C 1
ATOM 1507 O O . LEU B 1 8 ? 14.289 3.059 -8.25 1 92.38 8 LEU B O 1
ATOM 1511 N N . ALA B 1 9 ? 13.461 1.063 -8.852 1 88.12 9 ALA B N 1
ATOM 1512 C CA . ALA B 1 9 ? 12.336 1.692 -9.539 1 88.12 9 ALA B CA 1
ATOM 1513 C C . ALA B 1 9 ? 11.469 2.477 -8.57 1 88.12 9 ALA B C 1
ATOM 1515 O O . ALA B 1 9 ? 11.023 3.59 -8.875 1 88.12 9 ALA B O 1
ATOM 1516 N N . ALA B 1 10 ? 11.234 1.875 -7.418 1 90.94 10 ALA B N 1
ATOM 1517 C CA . ALA B 1 10 ? 10.414 2.535 -6.406 1 90.94 10 ALA B CA 1
ATOM 1518 C C . ALA B 1 10 ? 11.086 3.812 -5.906 1 90.94 10 ALA B C 1
ATOM 1520 O O . ALA B 1 10 ? 10.422 4.844 -5.742 1 90.94 10 ALA B O 1
ATOM 1521 N N . ALA B 1 11 ? 12.344 3.766 -5.688 1 92.31 11 ALA B N 1
ATOM 1522 C CA . ALA B 1 11 ? 13.07 4.941 -5.227 1 92.31 11 ALA B CA 1
ATOM 1523 C C . ALA B 1 11 ? 13.055 6.047 -6.277 1 92.31 11 ALA B C 1
ATOM 1525 O O . ALA B 1 11 ? 12.938 7.227 -5.945 1 92.31 11 ALA B O 1
ATOM 1526 N N . CYS B 1 12 ? 13.125 5.676 -7.539 1 89.19 12 CYS B N 1
ATOM 1527 C CA . CYS B 1 12 ? 13.078 6.645 -8.625 1 89.19 12 CYS B CA 1
ATOM 1528 C C . CYS B 1 12 ? 11.711 7.305 -8.711 1 89.19 12 CYS B C 1
ATOM 1530 O O . CYS B 1 12 ? 11.609 8.516 -8.898 1 89.19 12 CYS B O 1
ATOM 1532 N N . ILE B 1 13 ? 10.727 6.523 -8.523 1 85.12 13 ILE B N 1
ATOM 1533 C CA . ILE B 1 13 ? 9.367 7.043 -8.602 1 85.12 13 ILE B CA 1
ATOM 1534 C C . ILE B 1 13 ? 9.117 8.008 -7.438 1 85.12 13 ILE B C 1
ATOM 1536 O O . ILE B 1 13 ? 8.57 9.094 -7.629 1 85.12 13 ILE B O 1
ATOM 1540 N N . VAL B 1 14 ? 9.547 7.613 -6.234 1 87.19 14 VAL B N 1
ATOM 1541 C CA . VAL B 1 14 ? 9.352 8.469 -5.066 1 87.19 14 VAL B CA 1
ATOM 1542 C C . VAL B 1 14 ? 10.156 9.758 -5.23 1 87.19 14 VAL B C 1
ATOM 1544 O O . VAL B 1 14 ? 9.664 10.844 -4.914 1 87.19 14 VAL B O 1
ATOM 1547 N N . GLY B 1 15 ? 11.352 9.648 -5.734 1 86.19 15 GLY B N 1
ATOM 1548 C CA . GLY B 1 15 ? 12.172 10.828 -5.969 1 86.19 15 GLY B CA 1
ATOM 1549 C C . GLY B 1 15 ? 11.586 11.773 -7 1 86.19 15 GLY B C 1
ATOM 1550 O O . GLY B 1 15 ? 11.656 12.992 -6.844 1 86.19 15 GLY B O 1
ATOM 1551 N N . LEU B 1 16 ? 10.977 11.211 -7.98 1 81.5 16 LEU B N 1
ATOM 1552 C CA . LEU B 1 16 ? 10.359 12.023 -9.023 1 81.5 16 LEU B CA 1
ATOM 1553 C C . LEU B 1 16 ? 9.125 12.75 -8.492 1 81.5 16 LEU B C 1
ATOM 1555 O O . LEU B 1 16 ? 8.859 13.891 -8.875 1 81.5 16 LEU B O 1
ATOM 1559 N N . VAL B 1 17 ? 8.477 12.109 -7.648 1 79.12 17 VAL B N 1
ATOM 1560 C CA . VAL B 1 17 ? 7.258 12.695 -7.094 1 79.12 17 VAL B CA 1
ATOM 1561 C C . VAL B 1 17 ? 7.617 13.812 -6.117 1 79.12 17 VAL B C 1
ATOM 1563 O O . VAL B 1 17 ? 6.945 14.852 -6.078 1 79.12 17 VAL B O 1
ATOM 1566 N N . GLN B 1 18 ? 8.523 13.625 -5.293 1 80.12 18 GLN B N 1
ATOM 1567 C CA . GLN B 1 18 ? 8.875 14.602 -4.27 1 80.12 18 GLN B CA 1
ATOM 1568 C C . GLN B 1 18 ? 9.703 15.742 -4.855 1 80.12 18 GLN B C 1
ATOM 1570 O O . GLN B 1 18 ? 9.641 16.875 -4.375 1 80.12 18 GLN B O 1
ATOM 1575 N N . GLY B 1 19 ? 10.297 15.539 -5.859 1 74.5 19 GLY B N 1
ATOM 1576 C CA . GLY B 1 19 ? 11.117 16.578 -6.457 1 74.5 19 GLY B CA 1
ATOM 1577 C C . GLY B 1 19 ? 12.297 16.984 -5.59 1 74.5 19 GLY B C 1
ATOM 1578 O O . GLY B 1 19 ? 12.469 16.453 -4.488 1 74.5 19 GLY B O 1
ATOM 1579 N N . TYR B 1 20 ? 12.969 17.906 -6.117 1 67.06 20 TYR B N 1
ATOM 1580 C CA . TYR B 1 20 ? 14.195 18.359 -5.469 1 67.06 20 TYR B CA 1
ATOM 1581 C C . TYR B 1 20 ? 13.891 19.438 -4.438 1 67.06 20 TYR B C 1
ATOM 1583 O O . TYR B 1 20 ? 14.656 19.641 -3.494 1 67.06 20 TYR B O 1
ATOM 1591 N N . LYS B 1 21 ? 12.703 20.109 -4.523 1 59.31 21 LYS B N 1
ATOM 1592 C CA . LYS B 1 21 ? 12.477 21.266 -3.672 1 59.31 21 LYS B CA 1
ATOM 1593 C C . LYS B 1 21 ? 11.773 20.875 -2.379 1 59.31 21 LYS B C 1
ATOM 1595 O O . LYS B 1 21 ? 10.609 20.469 -2.398 1 59.31 21 LYS B O 1
ATOM 1600 N N . TRP B 1 22 ? 12.492 20.609 -1.469 1 58.69 22 TRP B N 1
ATOM 1601 C CA . TRP B 1 22 ? 11.93 20.203 -0.185 1 58.69 22 TRP B CA 1
ATOM 1602 C C . TRP B 1 22 ? 11.406 21.406 0.583 1 58.69 22 TRP B C 1
ATOM 1604 O O . TRP B 1 22 ? 12.141 22.375 0.803 1 58.69 22 TRP B O 1
ATOM 1614 N N . ASP B 1 23 ? 10.117 21.547 0.461 1 57.81 23 ASP B N 1
ATOM 1615 C CA . ASP B 1 23 ? 9.555 22.547 1.355 1 57.81 23 ASP B CA 1
ATOM 1616 C C . ASP B 1 23 ? 9.328 21.969 2.752 1 57.81 23 ASP B C 1
ATOM 1618 O O . ASP B 1 23 ? 9.156 20.766 2.912 1 57.81 23 ASP B O 1
ATOM 1622 N N . LEU B 1 24 ? 9.641 22.719 3.785 1 58.5 24 LEU B N 1
ATOM 1623 C CA . LEU B 1 24 ? 9.5 22.344 5.188 1 58.5 24 LEU B CA 1
ATOM 16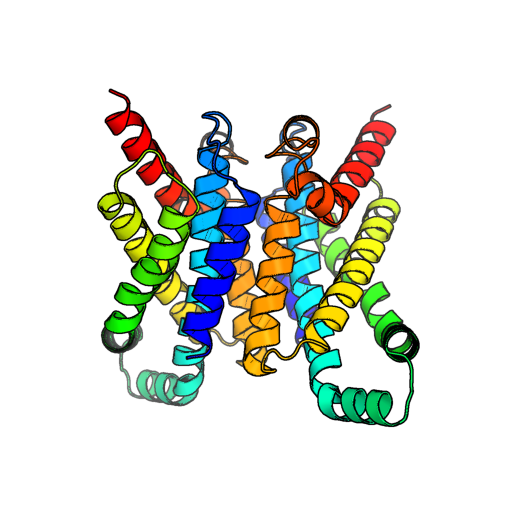24 C C . LEU B 1 24 ? 8.125 21.766 5.461 1 58.5 24 LEU B C 1
ATOM 1626 O O . LEU B 1 24 ? 7.984 20.828 6.258 1 58.5 24 LEU B O 1
ATOM 1630 N N . GLY B 1 25 ? 7.18 22.359 4.793 1 60.53 25 GLY B N 1
ATOM 1631 C CA . GLY B 1 25 ? 5.832 21.891 5.078 1 60.53 25 GLY B CA 1
ATOM 1632 C C . GLY B 1 25 ? 5.578 20.469 4.598 1 60.53 25 GLY B C 1
ATOM 1633 O O . GLY B 1 25 ? 4.742 19.766 5.164 1 60.53 25 GLY B O 1
ATOM 1634 N N . GLY B 1 26 ? 6.418 19.984 3.738 1 69.69 26 GLY B N 1
ATOM 1635 C CA . GLY B 1 26 ? 6.172 18.688 3.141 1 69.69 26 GLY B CA 1
ATOM 1636 C C . GLY B 1 26 ? 7.207 17.656 3.529 1 69.69 26 GLY B C 1
ATOM 1637 O O . GLY B 1 26 ? 7.242 16.562 2.957 1 69.69 26 GLY B O 1
ATOM 1638 N N . VAL B 1 27 ? 7.953 18 4.559 1 75.69 27 VAL B N 1
ATOM 1639 C CA . VAL B 1 27 ? 9.062 17.125 4.922 1 75.69 27 VAL B CA 1
ATOM 1640 C C . VAL B 1 27 ? 8.516 15.852 5.578 1 75.69 27 VAL B C 1
ATOM 1642 O O . VAL B 1 27 ? 8.977 14.75 5.277 1 75.69 27 VAL B O 1
ATOM 1645 N N . THR B 1 28 ? 7.562 16.094 6.43 1 78.12 28 THR B N 1
ATOM 1646 C CA . THR B 1 28 ? 7.008 14.953 7.148 1 78.12 28 THR B CA 1
ATOM 1647 C C . THR B 1 28 ? 6.316 13.992 6.184 1 78.12 28 THR B C 1
ATOM 1649 O O . THR B 1 28 ? 6.473 12.773 6.293 1 78.12 28 THR B O 1
ATOM 1652 N N . SER B 1 29 ? 5.621 14.508 5.219 1 78.19 29 SER B N 1
ATOM 1653 C CA . SER B 1 29 ? 4.93 13.68 4.242 1 78.19 29 SER B CA 1
ATOM 1654 C C . SER B 1 29 ? 5.918 12.961 3.326 1 78.19 29 SER B C 1
ATOM 1656 O O . SER B 1 29 ? 5.695 11.812 2.938 1 78.19 29 SER B O 1
ATOM 1658 N N . ASN B 1 30 ? 6.98 13.617 3.037 1 82.69 30 ASN B N 1
ATOM 1659 C CA . ASN B 1 30 ? 7.996 13.008 2.184 1 82.69 30 ASN B CA 1
ATOM 1660 C C . ASN B 1 30 ? 8.695 11.844 2.881 1 82.69 30 ASN B C 1
ATOM 1662 O O . ASN B 1 30 ? 8.922 10.797 2.271 1 82.69 30 ASN B O 1
ATOM 1666 N N . ILE B 1 31 ? 8.977 12.039 4.129 1 86.31 31 ILE B N 1
ATOM 1667 C CA . ILE B 1 31 ? 9.641 10.992 4.902 1 86.31 31 ILE B CA 1
ATOM 1668 C C . ILE B 1 31 ? 8.711 9.797 5.07 1 86.31 31 ILE B C 1
ATOM 1670 O O . ILE B 1 31 ? 9.133 8.648 4.91 1 86.31 31 ILE B O 1
ATOM 1674 N N . THR B 1 32 ? 7.492 10.102 5.312 1 87.69 32 THR B N 1
ATOM 1675 C CA . THR B 1 32 ? 6.512 9.031 5.48 1 87.69 32 THR B CA 1
ATOM 1676 C C . THR B 1 32 ? 6.352 8.242 4.188 1 87.69 32 THR B C 1
ATOM 1678 O O . THR B 1 32 ? 6.254 7.012 4.215 1 87.69 32 THR B O 1
ATOM 1681 N N . MET B 1 33 ? 6.375 8.945 3.127 1 87.69 33 MET B N 1
ATOM 1682 C CA . MET B 1 33 ? 6.219 8.266 1.842 1 87.69 33 MET B CA 1
ATOM 1683 C C . MET B 1 33 ? 7.414 7.363 1.552 1 87.69 33 MET B C 1
ATOM 1685 O O . MET B 1 33 ? 7.242 6.219 1.133 1 87.69 33 MET B O 1
ATOM 1689 N N . THR B 1 34 ? 8.578 7.887 1.71 1 90.62 34 THR B N 1
ATOM 1690 C CA . THR B 1 34 ? 9.789 7.129 1.404 1 90.62 34 THR B CA 1
ATOM 1691 C C . THR B 1 34 ? 9.859 5.855 2.242 1 90.62 34 THR B C 1
ATOM 1693 O O . THR B 1 34 ? 10.102 4.77 1.711 1 90.62 34 THR B O 1
ATOM 1696 N N . TYR B 1 35 ? 9.57 5.898 3.496 1 93.75 35 TYR B N 1
ATOM 1697 C CA . TYR B 1 35 ? 9.711 4.727 4.355 1 93.75 35 TYR B CA 1
ATOM 1698 C C . TYR B 1 35 ? 8.5 3.809 4.219 1 93.75 35 TYR B C 1
ATOM 1700 O O . TYR B 1 35 ? 8.586 2.609 4.492 1 93.75 35 TYR B O 1
ATOM 1708 N N . LEU B 1 36 ? 7.398 4.34 3.809 1 92.19 36 LEU B N 1
ATOM 1709 C CA . LEU B 1 36 ? 6.254 3.479 3.525 1 92.19 36 LEU B CA 1
ATOM 1710 C C . LEU B 1 36 ? 6.539 2.58 2.326 1 92.19 36 LEU B C 1
ATOM 1712 O O . LEU B 1 36 ? 6.273 1.376 2.371 1 92.19 36 LEU B O 1
ATOM 1716 N N . VAL B 1 37 ? 7.066 3.195 1.287 1 92.31 37 VAL B N 1
ATOM 1717 C CA . VAL B 1 37 ? 7.355 2.438 0.074 1 92.31 37 VAL B CA 1
ATOM 1718 C C . VAL B 1 37 ? 8.445 1.405 0.357 1 92.31 37 VAL B C 1
ATOM 1720 O O . VAL B 1 37 ? 8.336 0.248 -0.053 1 92.31 37 VAL B O 1
ATOM 1723 N N . LEU B 1 38 ? 9.445 1.852 1.084 1 94.31 38 LEU B N 1
ATOM 1724 C CA . LEU B 1 38 ? 10.5 0.922 1.476 1 94.31 38 LEU B CA 1
ATOM 1725 C C . LEU B 1 38 ? 9.938 -0.217 2.316 1 94.31 38 LEU B C 1
ATOM 1727 O O . LEU B 1 38 ? 10.312 -1.377 2.133 1 94.31 38 LEU B O 1
ATOM 1731 N N . ALA B 1 39 ? 9.078 0.079 3.197 1 94.19 39 ALA B N 1
ATOM 1732 C CA . ALA B 1 39 ? 8.484 -0.917 4.086 1 94.19 39 ALA B CA 1
ATOM 1733 C C . ALA B 1 39 ? 7.633 -1.911 3.303 1 94.19 39 ALA B C 1
ATOM 1735 O O . ALA B 1 39 ? 7.703 -3.119 3.537 1 94.19 39 ALA B O 1
ATOM 1736 N N . VAL B 1 40 ? 6.91 -1.456 2.402 1 90 40 VAL B N 1
ATOM 1737 C CA . VAL B 1 40 ? 6.027 -2.33 1.636 1 90 40 VAL B CA 1
ATOM 1738 C C . VAL B 1 40 ? 6.859 -3.285 0.783 1 90 40 VAL B C 1
ATOM 1740 O O . VAL B 1 40 ? 6.578 -4.484 0.727 1 90 40 VAL B O 1
ATOM 1743 N N . LEU B 1 41 ? 7.883 -2.801 0.165 1 90.94 41 LEU B N 1
ATOM 1744 C CA . LEU B 1 41 ? 8.75 -3.641 -0.655 1 90.94 41 LEU B CA 1
ATOM 1745 C C . LEU B 1 41 ? 9.461 -4.68 0.201 1 90.94 41 LEU B C 1
ATOM 1747 O O . LEU B 1 41 ? 9.539 -5.855 -0.174 1 90.94 41 LEU B O 1
ATOM 1751 N N . SER B 1 42 ? 9.906 -4.199 1.293 1 92.12 42 SER B N 1
ATOM 1752 C CA . SER B 1 42 ? 10.609 -5.117 2.184 1 92.12 42 SER B CA 1
ATOM 1753 C C . SER B 1 42 ? 9.664 -6.18 2.736 1 92.12 42 SER B C 1
ATOM 1755 O O . SER B 1 42 ? 10.055 -7.34 2.896 1 92.12 42 SER B O 1
ATOM 1757 N N . CYS B 1 43 ? 8.477 -5.816 3.008 1 90.06 43 CYS B N 1
ATOM 1758 C CA . CYS B 1 43 ? 7.516 -6.758 3.564 1 90.06 43 CYS B CA 1
ATOM 1759 C C . CYS B 1 43 ? 7.227 -7.887 2.582 1 90.06 43 CYS B C 1
ATOM 1761 O O . CYS B 1 43 ? 7.152 -9.055 2.977 1 90.06 43 CYS B O 1
ATOM 1763 N N . VAL B 1 44 ? 7.113 -7.57 1.369 1 84.19 44 VAL B N 1
ATOM 1764 C CA . VAL B 1 44 ? 6.801 -8.562 0.346 1 84.19 44 VAL B CA 1
ATOM 1765 C C . VAL B 1 44 ? 7.965 -9.539 0.194 1 84.19 44 VAL B C 1
ATOM 1767 O O . VAL B 1 44 ? 7.762 -10.75 0.113 1 84.19 44 VAL B O 1
ATOM 1770 N N . VAL B 1 45 ? 9.117 -9.016 0.229 1 86.12 45 VAL B N 1
ATOM 1771 C CA . VAL B 1 45 ? 10.305 -9.844 0.053 1 86.12 45 VAL B CA 1
ATOM 1772 C C . VAL B 1 45 ? 10.445 -10.797 1.236 1 86.12 45 VAL B C 1
ATOM 1774 O O . VAL B 1 45 ? 10.703 -11.992 1.053 1 86.12 45 VAL B O 1
ATOM 1777 N N . HIS B 1 46 ? 10.234 -10.305 2.393 1 90.69 46 HIS B N 1
ATOM 1778 C CA . HIS B 1 46 ? 10.383 -11.148 3.574 1 90.69 46 HIS B CA 1
ATOM 1779 C C . HIS B 1 46 ? 9.258 -12.164 3.674 1 90.69 46 HIS B C 1
ATOM 1781 O O . HIS B 1 46 ? 9.484 -13.305 4.09 1 90.69 46 HIS B O 1
ATOM 1787 N N . LEU B 1 47 ? 8.141 -11.797 3.32 1 87.88 47 LEU B N 1
ATOM 1788 C CA . LEU B 1 47 ? 7.02 -12.734 3.4 1 87.88 47 LEU B CA 1
ATOM 1789 C C . LEU B 1 47 ? 7.203 -13.883 2.418 1 87.88 47 LEU B C 1
ATOM 1791 O O . LEU B 1 47 ? 6.859 -15.031 2.727 1 87.88 47 LEU B O 1
ATOM 1795 N N . ARG B 1 48 ? 7.672 -13.547 1.229 1 84.69 48 ARG B N 1
ATOM 1796 C CA . ARG B 1 48 ? 7.938 -14.602 0.262 1 84.69 48 ARG B CA 1
ATOM 1797 C C . ARG B 1 48 ? 8.961 -15.602 0.806 1 84.69 48 ARG B C 1
ATOM 1799 O O . ARG B 1 48 ? 8.812 -16.812 0.622 1 84.69 48 ARG B O 1
ATOM 1806 N N . ALA B 1 49 ? 9.914 -15.023 1.455 1 85.94 49 ALA B N 1
ATOM 1807 C CA . ALA B 1 49 ? 10.961 -15.867 2.021 1 85.94 49 ALA B CA 1
ATOM 1808 C C . ALA B 1 49 ? 10.414 -16.719 3.164 1 85.94 49 ALA B C 1
ATOM 1810 O O . ALA B 1 49 ? 10.742 -17.906 3.271 1 85.94 49 ALA B O 1
ATOM 1811 N N . PHE B 1 50 ? 9.578 -16.203 3.957 1 89.06 50 PHE B N 1
ATOM 1812 C CA . PHE B 1 50 ? 9.07 -16.906 5.133 1 89.06 50 PHE B CA 1
ATOM 1813 C C . PHE B 1 50 ? 7.953 -17.875 4.75 1 89.06 50 PHE B C 1
ATOM 1815 O O . PHE B 1 50 ? 7.82 -18.953 5.348 1 89.06 50 PHE B O 1
ATOM 1822 N N . SER B 1 51 ? 7.188 -17.5 3.781 1 84.19 51 SER B N 1
ATOM 1823 C CA . SER B 1 51 ? 6.078 -18.359 3.377 1 84.19 51 SER B CA 1
ATOM 1824 C C . SER B 1 51 ? 6.578 -19.594 2.635 1 84.19 51 SER B C 1
ATOM 1826 O O . SER B 1 51 ? 5.895 -20.609 2.602 1 84.19 51 SER B O 1
ATOM 1828 N N . SER B 1 52 ? 7.723 -19.5 1.971 1 83.94 52 SER B N 1
ATOM 1829 C CA . SER B 1 52 ? 8.289 -20.641 1.239 1 83.94 52 SER B CA 1
ATOM 1830 C C . SER B 1 52 ? 8.703 -21.75 2.186 1 83.94 52 SER B C 1
ATOM 1832 O O . SER B 1 52 ? 8.766 -22.922 1.786 1 83.94 52 SER B O 1
ATOM 1834 N N . ILE B 1 53 ? 8.945 -21.406 3.434 1 84.44 53 ILE B N 1
ATOM 1835 C CA . ILE B 1 53 ? 9.391 -22.422 4.379 1 84.44 53 ILE B CA 1
ATOM 1836 C C . ILE B 1 53 ? 8.312 -22.641 5.441 1 84.44 53 ILE B C 1
ATOM 1838 O O . ILE B 1 53 ? 8.609 -23.109 6.547 1 84.44 53 ILE B O 1
ATOM 1842 N N . ARG B 1 54 ? 7.188 -22.312 5.062 1 83.69 54 ARG B N 1
ATOM 1843 C CA . ARG B 1 54 ? 6.086 -22.391 6.016 1 83.69 54 ARG B CA 1
ATOM 1844 C C . ARG B 1 54 ? 5.918 -23.797 6.559 1 83.69 54 ARG B C 1
ATOM 1846 O O . ARG B 1 54 ? 5.668 -23.984 7.754 1 83.69 54 ARG B O 1
ATOM 1853 N N . HIS B 1 55 ? 5.949 -24.781 5.637 1 83.31 55 HIS B N 1
ATOM 1854 C CA . HIS B 1 55 ? 5.805 -26.156 6.059 1 83.31 55 HIS B CA 1
ATOM 1855 C C . HIS B 1 55 ? 6.906 -26.562 7.039 1 83.31 55 HIS B C 1
ATOM 1857 O O . HIS B 1 55 ? 6.656 -27.297 7.992 1 83.31 55 HIS B O 1
ATOM 1863 N N . VAL B 1 56 ? 8.07 -26.047 6.766 1 83.56 56 VAL B N 1
ATOM 1864 C CA . VAL B 1 56 ? 9.203 -26.344 7.641 1 83.56 56 VAL B CA 1
ATOM 1865 C C . VAL B 1 56 ? 8.984 -25.688 9.008 1 83.56 56 VAL B C 1
ATOM 1867 O O . VAL B 1 56 ? 9.25 -26.297 10.039 1 83.56 56 VAL B O 1
ATOM 1870 N N . GLN B 1 57 ? 8.461 -24.469 8.977 1 84.56 57 GLN B N 1
ATOM 1871 C CA . GLN B 1 57 ? 8.164 -23.766 10.219 1 84.56 57 GLN B CA 1
ATOM 1872 C C . GLN B 1 57 ? 7.133 -24.516 11.055 1 84.56 57 GLN B C 1
ATOM 1874 O O . GLN B 1 57 ? 7.258 -24.594 12.273 1 84.56 57 GLN B O 1
ATOM 1879 N N . GLY B 1 58 ? 6.203 -25.031 10.398 1 83.19 58 GLY B N 1
ATOM 1880 C CA . GLY B 1 58 ? 5.176 -25.797 11.078 1 83.19 58 GLY B CA 1
ATOM 1881 C C . GLY B 1 58 ? 5.711 -27.062 11.742 1 83.19 58 GLY B C 1
ATOM 1882 O O . GLY B 1 58 ? 5.332 -27.375 12.867 1 83.19 58 GLY B O 1
ATOM 1883 N N . HIS B 1 59 ? 6.551 -27.734 11 1 87.69 59 HIS B N 1
ATOM 1884 C CA . HIS B 1 59 ? 7.164 -28.938 11.539 1 87.69 59 HIS B CA 1
ATOM 1885 C C . HIS B 1 59 ? 8.039 -28.625 12.742 1 87.69 59 HIS B C 1
ATOM 1887 O O . HIS B 1 59 ? 8.016 -29.344 13.742 1 87.69 59 HIS B O 1
ATOM 1893 N N . GLU B 1 60 ? 8.719 -27.547 12.656 1 85.56 60 GLU B N 1
ATOM 1894 C CA . GLU B 1 60 ? 9.586 -27.156 13.758 1 85.56 60 GLU B CA 1
ATOM 1895 C C . GLU B 1 60 ? 8.773 -26.828 15.008 1 85.56 60 GLU B C 1
ATOM 1897 O O . GLU B 1 60 ? 9.172 -27.188 16.125 1 85.56 60 GLU B O 1
ATOM 1902 N N . HIS B 1 61 ? 7.68 -26.234 14.773 1 85.88 61 HIS B N 1
ATOM 1903 C CA . HIS B 1 61 ? 6.832 -25.891 15.906 1 85.88 61 HIS B CA 1
ATOM 1904 C C . HIS B 1 61 ? 6.188 -27.125 16.516 1 85.88 61 HIS B C 1
ATOM 1906 O O . HIS B 1 61 ? 5.953 -27.172 17.734 1 85.88 61 HIS B O 1
ATOM 1912 N N . SER B 1 62 ? 5.984 -28.109 15.695 1 87.56 62 SER B N 1
ATOM 1913 C CA . SER B 1 62 ? 5.375 -29.344 16.172 1 87.56 62 SER B CA 1
ATOM 1914 C C . SER B 1 62 ? 6.352 -30.141 17.031 1 87.56 62 SER B C 1
ATOM 1916 O O . SER B 1 62 ? 5.938 -30.875 17.938 1 87.56 62 SER B O 1
ATOM 1918 N N . VAL B 1 63 ? 7.621 -30 16.75 1 90.31 63 VAL B N 1
ATOM 1919 C CA . VAL B 1 63 ? 8.625 -30.734 17.5 1 90.31 63 VAL B CA 1
ATOM 1920 C C . VAL B 1 63 ? 9.062 -29.922 18.719 1 90.31 63 VAL B C 1
ATOM 1922 O O . VAL B 1 63 ? 9.961 -30.328 19.453 1 90.31 63 VAL B O 1
ATOM 1925 N N . GLY B 1 64 ? 8.57 -28.656 18.906 1 88.69 64 GLY B N 1
ATOM 1926 C CA . GLY B 1 64 ? 8.758 -27.922 20.141 1 88.69 64 GLY B CA 1
ATOM 1927 C C . GLY B 1 64 ? 9.695 -26.734 20 1 88.69 64 GLY B C 1
ATOM 1928 O O . GLY B 1 64 ? 10.133 -26.156 20.984 1 88.69 64 GLY B O 1
ATOM 1929 N N . VAL B 1 65 ? 10.109 -26.484 18.766 1 88.81 65 VAL B N 1
ATOM 1930 C CA . VAL B 1 65 ? 10.969 -25.328 18.578 1 88.81 65 VAL B CA 1
ATOM 1931 C C . VAL B 1 65 ? 10.141 -24.047 18.75 1 88.81 65 VAL B C 1
ATOM 1933 O O . VAL B 1 65 ? 9.055 -23.922 18.188 1 88.81 65 VAL B O 1
ATOM 1936 N N . SER B 1 66 ? 10.656 -23.141 19.531 1 91.38 66 SER B N 1
ATOM 1937 C CA . SER B 1 66 ? 9.945 -21.891 19.766 1 91.38 66 SER B CA 1
ATOM 1938 C C . SER B 1 66 ? 9.891 -21.031 18.516 1 91.38 66 SER B C 1
ATOM 1940 O O . SER B 1 66 ? 10.844 -21.016 17.719 1 91.38 66 SER B O 1
ATOM 1942 N N . PRO B 1 67 ? 8.719 -20.359 18.297 1 88.25 67 PRO B N 1
ATOM 1943 C CA . PRO B 1 67 ? 8.617 -19.469 17.141 1 88.25 67 PRO B CA 1
ATOM 1944 C C . PRO B 1 67 ? 9.625 -18.328 17.203 1 88.25 67 PRO B C 1
ATOM 1946 O O . PRO B 1 67 ? 10.094 -17.859 16.156 1 88.25 67 PRO B O 1
ATOM 1949 N N . PHE B 1 68 ? 9.969 -17.969 18.359 1 88.19 68 PHE B N 1
ATOM 1950 C CA . PHE B 1 68 ? 10.93 -16.875 18.5 1 88.19 68 PHE B CA 1
ATOM 1951 C C . PHE B 1 68 ? 12.312 -17.312 18.031 1 88.19 68 PHE B C 1
ATOM 1953 O O . PHE B 1 68 ? 13.039 -16.516 17.422 1 88.19 68 PHE B O 1
ATOM 1960 N N . ALA B 1 69 ? 12.656 -18.516 18.266 1 89.56 69 ALA B N 1
ATOM 1961 C CA . ALA B 1 69 ? 13.938 -19.047 17.828 1 89.56 69 ALA B CA 1
ATOM 1962 C C . ALA B 1 69 ? 13.984 -19.188 16.312 1 89.56 69 ALA B C 1
ATOM 1964 O O . ALA B 1 69 ? 15.008 -18.906 15.688 1 89.56 69 ALA B O 1
ATOM 1965 N N . THR B 1 70 ? 12.828 -19.594 15.805 1 88.62 70 THR B N 1
ATOM 1966 C CA . THR B 1 70 ? 12.75 -19.734 14.359 1 88.62 70 THR B CA 1
ATOM 1967 C C . THR B 1 70 ? 12.812 -18.375 13.672 1 88.62 70 THR B C 1
ATOM 1969 O O . THR B 1 70 ? 13.469 -18.219 12.641 1 88.62 70 THR B O 1
ATOM 1972 N N . PHE B 1 71 ? 12.219 -17.359 14.312 1 89.5 71 PHE B N 1
ATOM 1973 C CA . PHE B 1 71 ? 12.266 -16 13.766 1 89.5 71 PHE B CA 1
ATOM 1974 C C . PHE B 1 71 ? 13.688 -15.453 13.789 1 89.5 71 PHE B C 1
ATOM 1976 O O . PHE B 1 71 ? 14.141 -14.852 12.812 1 89.5 71 PHE B O 1
ATOM 1983 N N . PHE B 1 72 ? 14.32 -15.719 14.859 1 90.19 72 PHE B N 1
ATOM 1984 C CA . PHE B 1 72 ? 15.68 -15.211 14.984 1 90.19 72 PHE B CA 1
ATOM 1985 C C . PHE B 1 72 ? 16.609 -15.875 13.977 1 90.19 72 PHE B C 1
ATOM 1987 O O . PHE B 1 72 ? 17.453 -15.219 13.383 1 90.19 72 PHE B O 1
ATOM 1994 N N . SER B 1 73 ? 16.422 -17.141 13.742 1 89.56 73 SER B N 1
ATOM 1995 C CA . SER B 1 73 ? 17.25 -17.859 12.781 1 89.56 73 SER B CA 1
ATOM 1996 C C . SER B 1 73 ? 17.016 -17.359 11.359 1 89.56 73 SER B C 1
ATOM 1998 O O . SER B 1 73 ? 17.953 -17.156 10.602 1 89.56 73 SER B O 1
ATOM 2000 N N . LEU B 1 74 ? 15.797 -17.047 11.109 1 87.88 74 LEU B N 1
ATOM 2001 C CA . LEU B 1 74 ? 15.453 -16.562 9.781 1 87.88 74 LEU B CA 1
ATOM 2002 C C . LEU B 1 74 ? 15.922 -15.125 9.578 1 87.88 74 LEU B C 1
ATOM 2004 O O . LEU B 1 74 ? 16.344 -14.75 8.484 1 87.88 74 LEU B O 1
ATOM 2008 N N . ASN B 1 75 ? 15.836 -14.438 10.656 1 88.81 75 ASN B N 1
ATOM 2009 C CA . ASN B 1 75 ? 16.266 -13.039 10.578 1 88.81 75 ASN B CA 1
ATOM 2010 C C . ASN B 1 75 ? 17.766 -12.93 10.336 1 88.81 75 ASN B C 1
ATOM 2012 O O . ASN B 1 75 ? 18.219 -12.016 9.641 1 88.81 75 ASN B O 1
ATOM 2016 N N . ILE B 1 76 ? 18.422 -13.844 10.836 1 88.19 76 ILE B N 1
ATOM 2017 C CA . ILE B 1 76 ? 19.875 -13.859 10.625 1 88.19 76 ILE B CA 1
ATOM 2018 C C . ILE B 1 76 ? 20.172 -14.156 9.156 1 88.19 76 ILE B C 1
ATOM 2020 O O . ILE B 1 76 ? 21.094 -13.57 8.578 1 88.19 76 ILE B O 1
ATOM 2024 N N . THR B 1 77 ? 19.359 -15.016 8.586 1 88.31 77 THR B N 1
ATOM 2025 C CA . THR B 1 77 ? 19.594 -15.367 7.188 1 88.31 77 THR B CA 1
ATOM 2026 C C . THR B 1 77 ? 19.203 -14.219 6.27 1 88.31 77 THR B C 1
ATOM 2028 O O . THR B 1 77 ? 19.781 -14.047 5.191 1 88.31 77 THR B O 1
ATOM 2031 N N . GLU B 1 78 ? 18.312 -13.43 6.758 1 90.5 78 GLU B N 1
ATOM 2032 C CA . GLU B 1 78 ? 17.812 -12.336 5.934 1 90.5 78 GLU B CA 1
ATOM 2033 C C . GLU B 1 78 ? 18.547 -11.031 6.25 1 90.5 78 GLU B C 1
ATOM 2035 O O . GLU B 1 78 ? 18.281 -10 5.637 1 90.5 78 GLU B O 1
ATOM 2040 N N . LEU B 1 79 ? 19.438 -11.094 7.148 1 91.19 79 LEU B N 1
ATOM 2041 C CA . LEU B 1 79 ? 20.125 -9.898 7.621 1 91.19 79 LEU B CA 1
ATOM 2042 C C . LEU B 1 79 ? 20.844 -9.195 6.473 1 91.19 79 LEU B C 1
ATOM 2044 O O . LEU B 1 79 ? 20.906 -7.961 6.441 1 91.19 79 LEU B O 1
ATOM 2048 N N . GLY B 1 80 ? 21.422 -9.984 5.582 1 90.62 80 GLY B N 1
ATOM 2049 C CA . GLY B 1 80 ? 22.078 -9.391 4.426 1 90.62 80 GLY B CA 1
ATOM 2050 C C . GLY B 1 80 ? 21.156 -8.5 3.615 1 90.62 80 GLY B C 1
ATOM 2051 O O . GLY B 1 80 ? 21.484 -7.348 3.324 1 90.62 80 GLY B O 1
ATOM 2052 N N . TRP B 1 81 ? 19.984 -8.953 3.404 1 92.12 81 TRP B N 1
ATOM 2053 C CA . TRP B 1 81 ? 19.031 -8.172 2.623 1 92.12 81 TRP B CA 1
ATOM 2054 C C . TRP B 1 81 ? 18.469 -7.023 3.445 1 92.12 81 TRP B C 1
ATOM 2056 O O . TRP B 1 81 ? 18.203 -5.941 2.912 1 92.12 81 TRP B O 1
ATOM 2066 N N . ILE B 1 82 ? 18.266 -7.246 4.676 1 93.81 82 ILE B N 1
ATOM 2067 C CA . ILE B 1 82 ? 17.75 -6.207 5.559 1 93.81 82 ILE B CA 1
ATOM 2068 C C . ILE B 1 82 ? 18.719 -5.023 5.59 1 93.81 82 ILE B C 1
ATOM 2070 O O . ILE B 1 82 ? 18.281 -3.867 5.625 1 93.81 82 ILE B O 1
ATOM 2074 N N . ALA B 1 83 ? 19.953 -5.344 5.496 1 94.75 83 ALA B N 1
ATOM 2075 C CA . ALA B 1 83 ? 20.969 -4.305 5.559 1 94.75 83 ALA B CA 1
ATOM 2076 C C . ALA B 1 83 ? 21.172 -3.648 4.195 1 94.75 83 ALA B C 1
ATOM 2078 O O . ALA B 1 83 ? 21.375 -2.436 4.105 1 94.75 83 ALA B O 1
ATOM 2079 N N . ILE B 1 84 ? 21 -4.398 3.15 1 95.38 84 ILE B N 1
ATOM 2080 C CA . ILE B 1 84 ? 21.375 -3.926 1.82 1 95.38 84 ILE B CA 1
ATOM 2081 C C . ILE B 1 84 ? 20.188 -3.176 1.195 1 95.38 84 ILE B C 1
ATOM 2083 O O . ILE B 1 84 ? 20.391 -2.203 0.463 1 95.38 84 ILE B O 1
ATOM 2087 N N . SER B 1 85 ? 19.062 -3.588 1.48 1 95.25 85 SER B N 1
ATOM 2088 C CA . SER B 1 85 ? 17.891 -3.039 0.813 1 95.25 85 SER B CA 1
ATOM 2089 C C . SER B 1 85 ? 17.734 -1.546 1.087 1 95.25 85 SER B C 1
ATOM 2091 O O . SER B 1 85 ? 17.578 -0.752 0.158 1 95.25 85 SER B O 1
ATOM 2093 N N . PRO B 1 86 ? 17.859 -1.15 2.352 1 96.56 86 PRO B N 1
ATOM 2094 C CA . PRO B 1 86 ? 17.734 0.292 2.572 1 96.56 86 PRO B CA 1
ATOM 2095 C C . PRO B 1 86 ? 18.891 1.086 1.974 1 96.56 86 PRO B C 1
ATOM 2097 O O . PRO B 1 86 ? 18.703 2.229 1.546 1 96.56 86 PRO B O 1
ATOM 2100 N N . ALA B 1 87 ? 20.047 0.524 1.901 1 96.69 87 ALA B N 1
ATOM 2101 C CA . ALA B 1 87 ? 21.188 1.205 1.313 1 96.69 87 ALA B CA 1
ATOM 2102 C C . ALA B 1 87 ? 20.984 1.467 -0.174 1 96.69 87 ALA B C 1
ATOM 2104 O O . ALA B 1 87 ? 21.234 2.572 -0.659 1 96.69 87 ALA B O 1
ATOM 2105 N N . ILE B 1 88 ? 20.469 0.507 -0.844 1 95.69 88 ILE B N 1
ATOM 2106 C CA . ILE B 1 88 ? 20.219 0.631 -2.277 1 95.69 88 ILE B CA 1
ATOM 2107 C C . ILE B 1 88 ? 19.109 1.646 -2.527 1 95.69 88 ILE B C 1
ATOM 2109 O O . ILE B 1 88 ? 19.234 2.523 -3.385 1 95.69 88 ILE B O 1
ATOM 2113 N N . TYR B 1 89 ? 18.062 1.516 -1.855 1 96.56 89 TYR B N 1
ATOM 2114 C CA . TYR B 1 89 ? 16.906 2.404 -2.014 1 96.56 89 TYR B CA 1
ATOM 2115 C C . TYR B 1 89 ? 17.297 3.852 -1.729 1 96.56 89 TYR B C 1
ATOM 2117 O O . TYR B 1 89 ? 16.984 4.75 -2.51 1 96.56 89 TYR B O 1
ATOM 2125 N N . LEU B 1 90 ? 18.062 4.047 -0.623 1 95.62 90 LEU B N 1
ATOM 2126 C CA . LEU B 1 90 ? 18.375 5.402 -0.187 1 95.62 90 LEU B CA 1
ATOM 2127 C C . LEU B 1 90 ? 19.453 6.023 -1.072 1 95.62 90 LEU B C 1
ATOM 2129 O O . LEU B 1 90 ? 19.516 7.246 -1.221 1 95.62 90 LEU B O 1
ATOM 2133 N N . ALA B 1 91 ? 20.234 5.215 -1.651 1 94.81 91 ALA B N 1
ATOM 2134 C CA . ALA B 1 91 ? 21.25 5.75 -2.557 1 94.81 91 ALA B CA 1
ATOM 2135 C C . ALA B 1 91 ? 20.609 6.48 -3.73 1 94.81 91 ALA B C 1
ATOM 2137 O O . ALA B 1 91 ? 21 7.598 -4.07 1 94.81 91 ALA B O 1
ATOM 2138 N N . VAL B 1 92 ? 19.656 5.863 -4.285 1 93.38 92 VAL B N 1
ATOM 2139 C CA . VAL B 1 92 ? 18.953 6.477 -5.41 1 93.38 92 VAL B CA 1
ATOM 2140 C C . VAL B 1 92 ? 18.109 7.656 -4.918 1 93.38 92 VAL B C 1
ATOM 2142 O O . VAL B 1 92 ? 18.047 8.695 -5.57 1 93.38 92 VAL B O 1
ATOM 2145 N N . TYR B 1 93 ? 17.484 7.422 -3.781 1 92.25 93 TYR B N 1
ATOM 2146 C CA . TYR B 1 93 ? 16.656 8.469 -3.197 1 92.25 93 TYR B CA 1
ATOM 2147 C C . TYR B 1 93 ? 17.469 9.727 -2.93 1 92.25 93 TYR B C 1
ATOM 2149 O O . TYR B 1 93 ? 17.016 10.836 -3.227 1 92.25 93 TYR B O 1
ATOM 2157 N N . TYR B 1 94 ? 18.672 9.586 -2.414 1 91.19 94 TYR B N 1
ATOM 2158 C CA . TYR B 1 94 ? 19.516 10.727 -2.094 1 91.19 94 TYR B CA 1
ATOM 2159 C C . TYR B 1 94 ? 20.047 11.391 -3.361 1 91.19 94 TYR B C 1
ATOM 2161 O O . TYR B 1 94 ? 20.297 12.594 -3.381 1 91.19 94 TYR B O 1
ATOM 2169 N N . TYR B 1 95 ? 20.172 10.602 -4.324 1 88.62 95 TYR B N 1
ATOM 2170 C CA . TYR B 1 95 ? 20.609 11.164 -5.594 1 88.62 95 TYR B CA 1
ATOM 2171 C C . TYR B 1 95 ? 19.531 12.039 -6.211 1 88.62 95 TYR B C 1
ATOM 2173 O O . TYR B 1 95 ? 19.828 13.086 -6.805 1 88.62 95 TYR B O 1
ATOM 2181 N N . MET B 1 96 ? 18.359 11.625 -6.023 1 86.88 96 MET B N 1
ATOM 2182 C CA . MET B 1 96 ? 17.25 12.336 -6.664 1 86.88 96 MET B CA 1
ATOM 2183 C C . MET B 1 96 ? 16.75 13.469 -5.781 1 86.88 96 MET B C 1
ATOM 2185 O O . MET B 1 96 ? 16.359 14.531 -6.281 1 86.88 96 MET B O 1
ATOM 2189 N N . VAL B 1 97 ? 16.75 13.016 -4.469 1 82.5 97 VAL B N 1
ATOM 2190 C CA . VAL B 1 97 ? 16.219 13.961 -3.5 1 82.5 97 VAL B CA 1
ATOM 2191 C C . VAL B 1 97 ? 17.312 14.398 -2.539 1 82.5 97 VAL B C 1
ATOM 2193 O O . VAL B 1 97 ? 18.141 13.586 -2.121 1 82.5 97 VAL B O 1
ATOM 2196 N N . THR B 1 98 ? 17.609 15.641 -2.422 1 78.25 98 THR B N 1
ATOM 2197 C CA . THR B 1 98 ? 18.594 16.094 -1.448 1 78.25 98 THR B CA 1
ATOM 2198 C C . THR B 1 98 ? 17.922 16.438 -0.119 1 78.25 98 THR B C 1
ATOM 2200 O O . THR B 1 98 ? 17.578 17.594 0.129 1 78.25 98 THR B O 1
ATOM 2203 N N . PRO B 1 99 ? 17.844 15.258 0.65 1 78.19 99 PRO B N 1
ATOM 2204 C CA . PRO B 1 99 ? 17.188 15.531 1.931 1 78.19 99 PRO B CA 1
ATOM 2205 C C . PRO B 1 99 ? 18.062 16.359 2.879 1 78.19 99 PRO B C 1
ATOM 2207 O O . PRO B 1 99 ? 19.25 16.516 2.635 1 78.19 99 PRO B O 1
ATOM 2210 N N . ARG B 1 100 ? 17.5 16.891 3.918 1 78.12 100 ARG B N 1
ATOM 2211 C CA . ARG B 1 100 ? 18.141 17.828 4.836 1 78.12 100 ARG B CA 1
ATOM 2212 C C . ARG B 1 100 ? 18.984 17.094 5.859 1 78.12 100 ARG B C 1
ATOM 2214 O O . ARG B 1 100 ? 19.875 17.688 6.484 1 78.12 100 ARG B O 1
ATOM 2221 N N . ALA B 1 101 ? 18.844 15.742 5.977 1 85 101 ALA B N 1
ATOM 2222 C CA . ALA B 1 101 ? 19.594 14.977 6.965 1 85 101 ALA B CA 1
ATOM 2223 C C . ALA B 1 101 ? 20.609 14.055 6.289 1 85 101 ALA B C 1
ATOM 2225 O O . ALA B 1 101 ? 20.438 13.695 5.121 1 85 101 ALA B O 1
ATOM 2226 N N . PRO B 1 102 ? 21.703 13.773 7.004 1 89 102 PRO B N 1
ATOM 2227 C CA . PRO B 1 102 ? 22.734 12.914 6.43 1 89 102 PRO B CA 1
ATOM 2228 C C . PRO B 1 102 ? 22.234 11.516 6.094 1 89 102 PRO B C 1
ATOM 2230 O O . PRO B 1 102 ? 21.25 11.055 6.68 1 89 102 PRO B O 1
ATOM 2233 N N . PHE B 1 103 ? 22.953 10.875 5.207 1 92.56 103 PHE B N 1
ATOM 2234 C CA . PHE B 1 103 ? 22.609 9.555 4.703 1 92.56 103 PHE B CA 1
ATOM 2235 C C . PHE B 1 103 ? 22.609 8.523 5.828 1 92.56 103 PHE B C 1
ATOM 2237 O O . PHE B 1 103 ? 21.75 7.645 5.879 1 92.56 103 PHE B O 1
ATOM 2244 N N . ALA B 1 104 ? 23.484 8.641 6.781 1 92.69 104 ALA B N 1
ATOM 2245 C CA . ALA B 1 104 ? 23.641 7.648 7.848 1 92.69 104 ALA B CA 1
ATOM 2246 C C . ALA B 1 104 ? 22.406 7.609 8.742 1 92.69 104 ALA B C 1
ATOM 2248 O O . ALA B 1 104 ? 22 6.539 9.195 1 92.69 104 ALA B O 1
ATOM 2249 N N . ASP B 1 105 ? 21.844 8.734 8.969 1 93.81 105 ASP B N 1
ATOM 2250 C CA . ASP B 1 105 ? 20.672 8.789 9.82 1 93.81 105 ASP B CA 1
ATOM 2251 C C . ASP B 1 105 ? 19.469 8.148 9.125 1 93.81 105 ASP B C 1
ATOM 2253 O O . ASP B 1 105 ? 18.719 7.383 9.734 1 93.81 105 ASP B O 1
ATOM 2257 N N . TYR B 1 106 ? 19.344 8.484 7.848 1 94.56 106 TYR B N 1
ATOM 2258 C CA . TYR B 1 106 ? 18.25 7.887 7.094 1 94.56 106 TYR B CA 1
ATOM 2259 C C . TYR B 1 106 ? 18.453 6.387 6.934 1 94.56 106 TYR B C 1
ATOM 2261 O O . TYR B 1 106 ? 17.484 5.621 6.91 1 94.56 106 TYR B O 1
ATOM 2269 N N . TYR B 1 107 ? 19.688 6.012 6.824 1 96.56 107 TYR B N 1
ATOM 2270 C CA . TYR B 1 107 ? 20 4.594 6.66 1 96.56 107 TYR B CA 1
ATOM 2271 C C . TYR B 1 107 ? 19.625 3.811 7.914 1 96.56 107 TYR B C 1
ATOM 2273 O O . TYR B 1 107 ? 19.031 2.732 7.824 1 96.56 107 TYR B O 1
ATOM 2281 N N . VAL B 1 108 ? 19.953 4.301 9.078 1 96.75 108 VAL B N 1
ATOM 2282 C CA . VAL B 1 108 ? 19.656 3.613 10.328 1 96.75 108 VAL B CA 1
ATOM 2283 C C . VAL B 1 108 ? 18.141 3.482 10.484 1 96.75 108 VAL B C 1
ATOM 2285 O O . VAL B 1 108 ? 17.641 2.428 10.891 1 96.75 108 VAL B O 1
ATOM 2288 N N . ILE B 1 109 ? 17.453 4.523 10.141 1 96.38 109 ILE B N 1
ATOM 2289 C CA . ILE B 1 109 ? 15.992 4.484 10.211 1 96.38 109 ILE B CA 1
ATOM 2290 C C . ILE B 1 109 ? 15.453 3.441 9.234 1 96.38 109 ILE B C 1
ATOM 2292 O O . ILE B 1 109 ? 14.57 2.654 9.586 1 96.38 109 ILE B O 1
ATOM 2296 N N . GLY B 1 110 ? 16.031 3.432 8.062 1 96.75 110 GLY B N 1
ATOM 2297 C CA . GLY B 1 110 ? 15.625 2.445 7.078 1 96.75 110 GLY B CA 1
ATOM 2298 C C . GLY B 1 110 ? 15.891 1.018 7.516 1 96.75 110 GLY B C 1
ATOM 2299 O O . GLY B 1 110 ? 15.094 0.12 7.258 1 96.75 110 GLY B O 1
ATOM 2300 N N . LEU B 1 111 ? 16.984 0.878 8.172 1 96.38 111 LEU B N 1
ATOM 2301 C CA . LEU B 1 111 ? 17.344 -0.434 8.695 1 96.38 111 LEU B CA 1
ATOM 2302 C C . LEU B 1 111 ? 16.328 -0.909 9.727 1 96.38 111 LEU B C 1
ATOM 2304 O O . LEU B 1 111 ? 15.914 -2.072 9.711 1 96.38 111 LEU B O 1
ATOM 2308 N N . LEU B 1 112 ? 15.914 -0.05 10.562 1 96.25 112 LEU B N 1
ATOM 2309 C CA . LEU B 1 112 ? 14.953 -0.391 11.602 1 96.25 112 LEU B CA 1
ATOM 2310 C C . LEU B 1 112 ? 13.578 -0.658 11.008 1 96.25 112 LEU B C 1
ATOM 2312 O O . LEU B 1 112 ? 12.852 -1.544 11.477 1 96.25 112 LEU B O 1
ATOM 2316 N N . VAL B 1 113 ? 13.281 0.112 9.984 1 96.44 113 VAL B N 1
ATOM 2317 C CA . VAL B 1 113 ? 12 -0.073 9.312 1 96.44 113 VAL B CA 1
ATOM 2318 C C . VAL B 1 113 ? 11.961 -1.444 8.641 1 96.44 113 VAL B C 1
ATOM 2320 O O . VAL B 1 113 ? 10.961 -2.162 8.734 1 96.44 113 VAL B O 1
ATOM 2323 N N . CYS B 1 114 ? 13.039 -1.85 7.996 1 95.44 114 CYS B N 1
ATOM 2324 C CA . CYS B 1 114 ? 13.117 -3.154 7.348 1 95.44 114 CYS B CA 1
ATOM 2325 C C . CYS B 1 114 ? 13.094 -4.277 8.375 1 95.44 114 CYS B C 1
ATOM 2327 O O . CYS B 1 114 ? 12.469 -5.32 8.148 1 95.44 114 CYS B O 1
ATOM 2329 N N . TRP B 1 115 ? 13.734 -4.004 9.445 1 95.12 115 TRP B N 1
ATOM 2330 C CA . TRP B 1 115 ? 13.742 -5.008 10.5 1 95.12 115 TRP B CA 1
ATOM 2331 C C . TRP B 1 115 ? 12.352 -5.168 11.109 1 95.12 115 TRP B C 1
ATOM 2333 O O . TRP B 1 115 ? 11.914 -6.285 11.391 1 95.12 115 TRP B O 1
ATOM 2343 N N . TRP B 1 116 ? 11.703 -4.133 11.375 1 94.62 116 TRP B N 1
ATOM 2344 C CA . TRP B 1 116 ? 10.328 -4.18 11.867 1 94.62 116 TRP B CA 1
ATOM 2345 C C . TRP B 1 116 ? 9.43 -4.941 10.898 1 94.62 116 TRP B C 1
ATOM 2347 O O . TRP B 1 116 ? 8.609 -5.758 11.32 1 94.62 116 TRP B O 1
ATOM 2357 N N . ASN B 1 117 ? 9.594 -4.699 9.68 1 93.81 117 ASN B N 1
ATOM 2358 C CA . ASN B 1 117 ? 8.742 -5.34 8.68 1 93.81 117 ASN B CA 1
ATOM 2359 C C . ASN B 1 117 ? 9.031 -6.836 8.578 1 93.81 117 ASN B C 1
ATOM 2361 O O . ASN B 1 117 ? 8.133 -7.621 8.266 1 93.81 117 ASN B O 1
ATOM 2365 N N . SER B 1 118 ? 10.297 -7.164 8.727 1 93.44 118 SER B N 1
ATOM 2366 C CA . SER B 1 118 ? 10.617 -8.586 8.758 1 93.44 118 SER B CA 1
ATOM 2367 C C . SER B 1 118 ? 9.875 -9.305 9.875 1 93.44 118 SER B C 1
ATOM 2369 O O . SER B 1 118 ? 9.422 -10.438 9.711 1 93.44 118 SER B O 1
ATOM 2371 N N . GLY B 1 119 ? 9.766 -8.648 11.031 1 92.62 119 GLY B N 1
ATOM 2372 C CA . GLY B 1 119 ? 8.992 -9.203 12.133 1 92.62 119 GLY B CA 1
ATOM 2373 C C . GLY B 1 119 ? 7.516 -9.336 11.82 1 92.62 119 GLY B C 1
ATOM 2374 O O . GLY B 1 119 ? 6.895 -10.352 12.141 1 92.62 119 GLY B O 1
ATOM 2375 N N . MET B 1 120 ? 6.977 -8.328 11.156 1 92.69 120 MET B N 1
ATOM 2376 C CA . MET B 1 120 ? 5.574 -8.359 10.742 1 92.69 120 MET B CA 1
ATOM 2377 C C . MET B 1 120 ? 5.328 -9.469 9.727 1 92.69 120 MET B C 1
ATOM 2379 O O . MET B 1 120 ? 4.336 -10.195 9.82 1 92.69 120 MET B O 1
ATOM 2383 N N . ALA B 1 121 ? 6.203 -9.594 8.797 1 91.69 121 ALA B N 1
ATOM 2384 C CA . ALA B 1 121 ? 6.082 -10.641 7.785 1 91.69 121 ALA B CA 1
ATOM 2385 C C . ALA B 1 121 ? 6.129 -12.023 8.422 1 91.69 121 ALA B C 1
ATOM 2387 O O . ALA B 1 121 ? 5.391 -12.922 8.016 1 91.69 121 ALA B O 1
ATOM 2388 N N . TYR B 1 122 ? 6.977 -12.156 9.414 1 91.75 122 TYR B N 1
ATOM 2389 C CA . TYR B 1 122 ? 7.078 -13.445 10.094 1 91.75 122 TYR B CA 1
ATOM 2390 C C . TYR B 1 122 ? 5.805 -13.75 10.875 1 91.75 122 TYR B C 1
ATOM 2392 O O . TYR B 1 122 ? 5.32 -14.883 10.867 1 91.75 122 TYR B O 1
ATOM 2400 N N . ALA B 1 123 ? 5.305 -12.789 11.547 1 91.31 123 ALA B N 1
ATOM 2401 C CA . ALA B 1 123 ? 4.078 -12.977 12.312 1 91.31 123 ALA B CA 1
ATOM 2402 C C . ALA B 1 123 ? 2.918 -13.383 11.414 1 91.31 123 ALA B C 1
ATOM 2404 O O . ALA B 1 123 ? 2.113 -14.242 11.781 1 91.31 123 ALA B O 1
ATOM 2405 N N . VAL B 1 124 ? 2.863 -12.828 10.281 1 90.44 124 VAL B N 1
ATOM 2406 C CA . VAL B 1 124 ? 1.778 -13.141 9.352 1 90.44 124 VAL B CA 1
ATOM 2407 C C . VAL B 1 124 ? 2 -14.523 8.75 1 90.44 124 VAL B C 1
ATOM 2409 O O . VAL B 1 124 ? 1.041 -15.25 8.484 1 90.44 124 VAL B O 1
ATOM 2412 N N . SER B 1 125 ? 3.244 -14.836 8.516 1 88.94 125 SER B N 1
ATOM 2413 C CA . SER B 1 125 ? 3.545 -16.141 7.934 1 88.94 125 SER B CA 1
ATOM 2414 C C . SER B 1 125 ? 3.123 -17.281 8.859 1 88.94 125 SER B C 1
ATOM 2416 O O . SER B 1 125 ? 2.857 -18.391 8.406 1 88.94 125 SER B O 1
ATOM 2418 N N . LEU B 1 126 ? 3.051 -16.984 10.18 1 86.94 126 LEU B N 1
ATOM 2419 C CA . LEU B 1 126 ? 2.658 -17.984 11.156 1 86.94 126 LEU B CA 1
ATOM 2420 C C . LEU B 1 126 ? 1.141 -18.062 11.273 1 86.94 126 LEU B C 1
ATOM 2422 O O . LEU B 1 126 ? 0.609 -19.047 11.805 1 86.94 126 LEU B O 1
ATOM 2426 N N . SER B 1 127 ? 0.458 -17.188 10.75 1 85.94 127 SER B N 1
ATOM 2427 C CA . SER B 1 127 ? -0.997 -17.156 10.867 1 85.94 127 SER B CA 1
ATOM 2428 C C . SER B 1 127 ? -1.643 -18.203 9.961 1 85.94 127 SER B C 1
ATOM 2430 O O . SER B 1 127 ? -1.014 -18.688 9.023 1 85.94 127 SER B O 1
ATOM 2432 N N . PRO B 1 128 ? -2.844 -18.562 10.281 1 85.62 128 PRO B N 1
ATOM 2433 C CA . PRO B 1 128 ? -3.527 -19.594 9.508 1 85.62 128 PRO B CA 1
ATOM 2434 C C . PRO B 1 128 ? -4.051 -19.078 8.172 1 85.62 128 PRO B C 1
ATOM 2436 O O . PRO B 1 128 ? -4.805 -19.781 7.488 1 85.62 128 PRO B O 1
ATOM 2439 N N . ILE B 1 129 ? -3.574 -17.969 7.723 1 83.12 129 ILE B N 1
ATOM 2440 C CA . ILE B 1 129 ? -3.994 -17.422 6.441 1 83.12 129 ILE B CA 1
ATOM 2441 C C . ILE B 1 129 ? -3.316 -18.172 5.305 1 83.12 129 ILE B C 1
ATOM 2443 O O . ILE B 1 129 ? -2.117 -18.453 5.363 1 83.12 129 ILE B O 1
ATOM 2447 N N . PRO B 1 130 ? -4.09 -18.5 4.324 1 84.06 130 PRO B N 1
ATOM 2448 C CA . PRO B 1 130 ? -3.471 -19.188 3.188 1 84.06 130 PRO B CA 1
ATOM 2449 C C . PRO B 1 130 ? -2.322 -18.391 2.572 1 84.06 130 PRO B C 1
ATOM 2451 O O . PRO B 1 130 ? -2.383 -17.156 2.512 1 84.06 130 PRO B O 1
ATOM 2454 N N . PRO B 1 131 ? -1.306 -19.141 2.16 1 78.12 131 PRO B N 1
ATOM 2455 C CA . PRO B 1 131 ? -0.1 -18.5 1.628 1 78.12 131 PRO B CA 1
ATOM 2456 C C . PRO B 1 131 ? -0.403 -17.531 0.488 1 78.12 131 PRO B C 1
ATOM 2458 O O . PRO B 1 131 ? 0.269 -16.5 0.35 1 78.12 131 PRO B O 1
ATOM 2461 N N . GLN B 1 132 ? -1.446 -17.875 -0.223 1 73.5 132 GLN B N 1
ATOM 2462 C CA . GLN B 1 132 ? -1.765 -17.047 -1.383 1 73.5 132 GLN B CA 1
ATOM 2463 C C . GLN B 1 132 ? -2.285 -15.672 -0.957 1 73.5 132 GLN B C 1
ATOM 2465 O O . GLN B 1 132 ? -2.133 -14.688 -1.687 1 73.5 132 GLN B O 1
ATOM 2470 N N . ALA B 1 133 ? -2.795 -15.609 0.282 1 80.56 133 ALA B N 1
ATOM 2471 C CA . ALA B 1 133 ? -3.424 -14.383 0.753 1 80.56 133 ALA B CA 1
ATOM 2472 C C . ALA B 1 133 ? -2.514 -13.641 1.729 1 80.56 133 ALA B C 1
ATOM 2474 O O . ALA B 1 133 ? -2.773 -12.484 2.072 1 80.56 133 ALA B O 1
ATOM 2475 N N . GLN B 1 134 ? -1.412 -14.273 2.072 1 85.81 134 GLN B N 1
ATOM 2476 C CA . GLN B 1 134 ? -0.551 -13.703 3.104 1 85.81 134 GLN B CA 1
ATOM 2477 C C . GLN B 1 134 ? 0.149 -12.445 2.604 1 85.81 134 GLN B C 1
ATOM 2479 O O . GLN B 1 134 ? 0.311 -11.477 3.354 1 85.81 134 GLN B O 1
ATOM 2484 N N . GLN B 1 135 ? 0.51 -12.508 1.361 1 83.19 135 GLN B N 1
ATOM 2485 C CA . GLN B 1 135 ? 1.236 -11.367 0.819 1 83.19 135 GLN B CA 1
ATOM 2486 C C . GLN B 1 135 ? 0.366 -10.109 0.82 1 83.19 135 GLN B C 1
ATOM 2488 O O . GLN B 1 135 ? 0.812 -9.039 1.234 1 83.19 135 GLN B O 1
ATOM 2493 N N . VAL B 1 136 ? -0.88 -10.305 0.446 1 79.31 136 VAL B N 1
ATOM 2494 C CA . VAL B 1 136 ? -1.802 -9.172 0.365 1 79.31 136 VAL B CA 1
ATOM 2495 C C . VAL B 1 136 ? -2.162 -8.695 1.77 1 79.31 136 VAL B C 1
ATOM 2497 O O . VAL B 1 136 ? -2.184 -7.496 2.037 1 79.31 136 VAL B O 1
ATOM 2500 N N . PHE B 1 137 ? -2.393 -9.625 2.582 1 85.12 137 PHE B N 1
ATOM 2501 C CA . PHE B 1 137 ? -2.746 -9.305 3.959 1 85.12 137 PHE B CA 1
ATOM 2502 C C . PHE B 1 137 ? -1.638 -8.5 4.629 1 85.12 137 PHE B C 1
ATOM 2504 O O . PHE B 1 137 ? -1.903 -7.488 5.281 1 85.12 137 PHE B O 1
ATOM 2511 N N . SER B 1 138 ? -0.439 -8.938 4.48 1 87.56 138 SER B N 1
ATOM 2512 C CA . SER B 1 138 ? 0.695 -8.25 5.094 1 87.56 138 SER B CA 1
ATOM 2513 C C . SER B 1 138 ? 0.898 -6.863 4.488 1 87.56 138 SER B C 1
ATOM 2515 O O . SER B 1 138 ? 1.272 -5.922 5.188 1 87.56 138 SER B O 1
ATOM 2517 N N . ALA B 1 139 ? 0.689 -6.777 3.217 1 83.94 139 ALA B N 1
ATOM 2518 C CA . ALA B 1 139 ? 0.834 -5.488 2.549 1 83.94 139 ALA B CA 1
ATOM 2519 C C . ALA B 1 139 ? -0.189 -4.484 3.07 1 83.94 139 ALA B C 1
ATOM 2521 O O . ALA B 1 139 ? 0.134 -3.311 3.281 1 83.94 139 ALA B O 1
ATOM 2522 N N . ILE B 1 140 ? -1.381 -4.914 3.338 1 83.94 140 ILE B N 1
ATOM 2523 C CA . ILE B 1 140 ? -2.434 -4.047 3.854 1 83.94 140 ILE B CA 1
ATOM 2524 C C . ILE B 1 140 ? -2.076 -3.582 5.262 1 83.94 140 ILE B C 1
ATOM 2526 O O . ILE B 1 140 ? -2.197 -2.396 5.582 1 83.94 140 ILE B O 1
ATOM 2530 N N . LEU B 1 141 ? -1.601 -4.5 6.008 1 87.44 141 LEU B N 1
ATOM 2531 C CA . LEU B 1 141 ? -1.23 -4.156 7.375 1 87.44 141 LEU B CA 1
ATOM 2532 C C . LEU B 1 141 ? -0.093 -3.143 7.395 1 87.44 141 LEU B C 1
ATOM 2534 O O . LEU B 1 141 ? -0.143 -2.16 8.141 1 87.44 141 LEU B O 1
ATOM 2538 N N . THR B 1 142 ? 0.849 -3.43 6.57 1 90.06 142 THR B N 1
ATOM 2539 C CA . THR B 1 142 ? 1.991 -2.527 6.48 1 90.06 142 THR B CA 1
ATOM 2540 C C . THR B 1 142 ? 1.556 -1.152 5.984 1 90.06 142 THR B C 1
ATOM 2542 O O . THR B 1 142 ? 2.029 -0.128 6.477 1 90.06 142 THR B O 1
ATOM 2545 N N . LEU B 1 143 ? 0.671 -1.165 5.086 1 86 143 LEU B N 1
ATOM 2546 C CA . LEU B 1 143 ? 0.179 0.081 4.508 1 86 143 LEU B CA 1
ATOM 2547 C C . LEU B 1 143 ? -0.61 0.883 5.539 1 86 143 LEU B C 1
ATOM 2549 O O . LEU B 1 143 ? -0.419 2.094 5.664 1 86 143 LEU B O 1
ATOM 2553 N N . ILE B 1 144 ? -1.426 0.254 6.266 1 84 144 ILE B N 1
ATOM 2554 C CA . ILE B 1 144 ? -2.262 0.935 7.25 1 84 144 ILE B CA 1
ATOM 2555 C C . ILE B 1 144 ? -1.386 1.512 8.359 1 84 144 ILE B C 1
ATOM 2557 O O . ILE B 1 144 ? -1.539 2.676 8.742 1 84 144 ILE B O 1
ATOM 2561 N N . LEU B 1 145 ? -0.466 0.738 8.766 1 87.06 145 LEU B N 1
ATOM 2562 C CA . LEU B 1 145 ? 0.391 1.161 9.867 1 87.06 145 LEU B CA 1
ATOM 2563 C C . LEU B 1 145 ? 1.355 2.254 9.422 1 87.06 145 LEU B C 1
ATOM 2565 O O . LEU B 1 145 ? 1.85 3.027 10.242 1 87.06 145 LEU B O 1
ATOM 2569 N N . GLY B 1 146 ? 1.535 2.359 8.172 1 87.38 146 GLY B N 1
ATOM 2570 C CA . GLY B 1 146 ? 2.51 3.318 7.676 1 87.38 146 GLY B CA 1
ATOM 2571 C C . GLY B 1 146 ? 1.878 4.57 7.098 1 87.38 146 GLY B C 1
ATOM 2572 O O . GLY B 1 146 ? 2.404 5.672 7.266 1 87.38 146 GLY B O 1
ATOM 2573 N N . ALA B 1 147 ? 0.826 4.402 6.441 1 81.5 147 ALA B N 1
ATOM 2574 C CA . ALA B 1 147 ? 0.251 5.531 5.715 1 81.5 147 ALA B CA 1
ATOM 2575 C C . ALA B 1 147 ? -0.717 6.316 6.594 1 81.5 147 ALA B C 1
ATOM 2577 O O . ALA B 1 147 ? -0.743 7.547 6.555 1 81.5 147 ALA B O 1
ATOM 2578 N N . PHE B 1 148 ? -1.424 5.652 7.414 1 76.44 148 PHE B N 1
ATOM 2579 C CA . PHE B 1 148 ? -2.502 6.359 8.094 1 76.44 148 PHE B CA 1
ATOM 2580 C C . PHE B 1 148 ? -2.236 6.434 9.594 1 76.44 148 PHE B C 1
ATOM 2582 O O . PHE B 1 148 ? -2.67 7.375 10.258 1 76.44 148 PHE B O 1
ATOM 2589 N N . LEU B 1 149 ? -1.599 5.453 10.062 1 78.44 149 LEU B N 1
ATOM 2590 C CA . LEU B 1 149 ? -1.286 5.473 11.484 1 78.44 149 LEU B CA 1
ATOM 2591 C C . LEU B 1 149 ? 0.158 5.906 11.719 1 78.44 149 LEU B C 1
ATOM 2593 O O . LEU B 1 149 ? 0.939 5.172 12.328 1 78.44 149 LEU B O 1
ATOM 2597 N N . ASN B 1 150 ? 0.457 6.953 11.062 1 72.25 150 ASN B N 1
ATOM 2598 C CA . ASN B 1 150 ? 1.814 7.477 11.188 1 72.25 150 ASN B CA 1
ATOM 2599 C C . ASN B 1 150 ? 1.901 8.578 12.234 1 72.25 150 ASN B C 1
ATOM 2601 O O . ASN B 1 150 ? 2.967 9.164 12.445 1 72.25 150 ASN B O 1
ATOM 2605 N N . GLY B 1 151 ? 0.817 8.805 13 1 65.56 151 GLY B N 1
ATOM 2606 C CA . GLY B 1 151 ? 0.836 9.781 14.078 1 65.56 151 GLY B CA 1
ATOM 2607 C C . GLY B 1 151 ? 0.454 11.18 13.633 1 65.56 151 GLY B C 1
ATOM 2608 O O . GLY B 1 151 ? 0.192 12.047 14.461 1 65.56 151 GLY B O 1
ATOM 2609 N N . LEU B 1 152 ? 0.534 11.469 12.297 1 62.78 152 LEU B N 1
ATOM 2610 C CA . LEU B 1 152 ? 0.168 12.789 11.805 1 62.78 152 LEU B CA 1
ATOM 2611 C C . LEU B 1 152 ? -1.348 12.945 11.734 1 62.78 152 LEU B C 1
ATOM 2613 O O . LEU B 1 152 ? -1.896 13.945 12.219 1 62.78 152 LEU B O 1
ATOM 2617 N N . SER B 1 153 ? -1.978 12.07 11.109 1 59.59 153 SER B N 1
ATOM 2618 C CA . SER B 1 153 ? -3.436 12.047 11.055 1 59.59 153 SER B CA 1
ATOM 2619 C C . SER B 1 153 ? -3.979 10.695 11.508 1 59.59 153 SER B C 1
ATOM 2621 O O . SER B 1 153 ? -3.99 9.734 10.734 1 59.59 153 SER B O 1
ATOM 2623 N N . PRO B 1 154 ? -4.473 10.445 12.703 1 60 154 PRO B N 1
ATOM 2624 C CA . PRO B 1 154 ? -4.891 10.93 14.023 1 60 154 PRO B CA 1
ATOM 2625 C C . PRO B 1 154 ? -3.713 11.219 14.945 1 60 154 PRO B C 1
ATOM 2627 O O . PRO B 1 154 ? -2.703 10.516 14.914 1 60 154 PRO B O 1
ATOM 2630 N N . SER B 1 155 ? -3.777 12.305 15.406 1 62.09 155 SER B N 1
ATOM 2631 C CA . SER B 1 155 ? -2.75 12.688 16.375 1 62.09 155 SER B CA 1
ATOM 2632 C C . SER B 1 155 ? -2.738 11.742 17.562 1 62.09 155 SER B C 1
ATOM 2634 O O . SER B 1 155 ? -3.762 11.148 17.906 1 62.09 155 SER B O 1
ATOM 2636 N N . ILE B 1 156 ? -1.558 11.422 18.078 1 62.97 156 ILE B N 1
ATOM 2637 C CA . ILE B 1 156 ? -1.38 10.586 19.266 1 62.97 156 ILE B CA 1
ATOM 2638 C C . ILE B 1 156 ? -2.273 11.094 20.391 1 62.97 156 ILE B C 1
ATOM 2640 O O . ILE B 1 156 ? -2.855 10.305 21.141 1 62.97 156 ILE B O 1
ATOM 2644 N N . ARG B 1 157 ? -2.447 12.398 20.297 1 63.94 157 ARG B N 1
ATOM 2645 C CA . ARG B 1 157 ? -3.219 13.023 21.359 1 63.94 157 ARG B CA 1
ATOM 2646 C C . ARG B 1 157 ? -4.699 12.688 21.234 1 63.94 157 ARG B C 1
ATOM 2648 O O . ARG B 1 157 ? -5.371 12.422 22.234 1 63.94 157 ARG B O 1
ATOM 2655 N N . SER B 1 158 ? -5.078 12.594 20.031 1 65.38 158 SER B N 1
ATOM 2656 C CA . SER B 1 158 ? -6.496 12.336 19.828 1 65.38 158 SER B CA 1
ATOM 2657 C C . SER B 1 158 ? -6.82 10.859 20 1 65.38 158 SER B C 1
ATOM 2659 O O . SER B 1 158 ? -7.973 10.5 20.266 1 65.38 158 SER B O 1
ATOM 2661 N N . ALA B 1 159 ? -5.77 10.062 20 1 65.38 159 ALA B N 1
ATOM 2662 C CA . ALA B 1 159 ? -5.988 8.617 20.078 1 65.38 159 ALA B CA 1
ATOM 2663 C C . ALA B 1 159 ? -5.73 8.102 21.484 1 65.38 159 ALA B C 1
ATOM 2665 O O . ALA B 1 159 ? -5.875 6.902 21.75 1 65.38 159 ALA B O 1
ATOM 2666 N N . ARG B 1 160 ? -5.605 8.953 22.438 1 68.19 160 ARG B N 1
ATOM 2667 C CA . ARG B 1 160 ? -5.262 8.539 23.781 1 68.19 160 ARG B CA 1
ATOM 2668 C C . ARG B 1 160 ? -6.398 7.742 24.422 1 68.19 160 ARG B C 1
ATOM 2670 O O . ARG B 1 160 ? -7.555 8.164 24.391 1 68.19 160 ARG B O 1
ATOM 2677 N N . GLY B 1 161 ? -5.93 6.547 24.922 1 69.19 161 GLY B N 1
ATOM 2678 C CA . GLY B 1 161 ? -6.891 5.715 25.625 1 69.19 161 GLY B CA 1
ATOM 2679 C C . GLY B 1 161 ? -7.605 4.727 24.734 1 69.19 161 GLY B C 1
ATOM 2680 O O . GLY B 1 161 ? -8.414 3.92 25.203 1 69.19 161 GLY B O 1
ATOM 2681 N N . SER B 1 162 ? -7.391 4.781 23.438 1 69.94 162 SER B N 1
ATOM 2682 C CA . SER B 1 162 ? -8.078 3.877 22.516 1 69.94 162 SER B CA 1
ATOM 2683 C C . SER B 1 162 ? -7.121 2.822 21.969 1 69.94 162 SER B C 1
ATOM 2685 O O . SER B 1 162 ? -5.93 2.836 22.266 1 69.94 162 SER B O 1
ATOM 2687 N N . VAL B 1 163 ? -7.668 1.825 21.312 1 71.56 163 VAL B N 1
ATOM 2688 C CA . VAL B 1 163 ? -6.902 0.768 20.656 1 71.56 163 VAL B CA 1
ATOM 2689 C C . VAL B 1 163 ? -5.949 1.376 19.625 1 71.56 163 VAL B C 1
ATOM 2691 O O . VAL B 1 163 ? -4.848 0.865 19.406 1 71.56 163 VAL B O 1
ATOM 2694 N N . VAL B 1 164 ? -6.309 2.557 19.203 1 73.88 164 VAL B N 1
ATOM 2695 C CA . VAL B 1 164 ? -5.52 3.229 18.188 1 73.88 164 VAL B CA 1
ATOM 2696 C C . VAL B 1 164 ? -4.18 3.666 18.766 1 73.88 164 VAL B C 1
ATOM 2698 O O . VAL B 1 164 ? -3.16 3.652 18.078 1 73.88 164 VAL B O 1
ATOM 2701 N N . GLU B 1 165 ? -4.168 3.932 20.031 1 77.06 165 GLU B N 1
ATOM 2702 C CA . GLU B 1 165 ? -2.916 4.32 20.672 1 77.06 165 GLU B CA 1
ATOM 2703 C C . GLU B 1 165 ? -1.912 3.17 20.656 1 77.06 165 GLU B C 1
ATOM 2705 O O . GLU B 1 165 ? -0.726 3.379 20.391 1 77.06 165 GLU B O 1
ATOM 2710 N N . ALA B 1 166 ? -2.404 2.037 20.891 1 76.12 166 ALA B N 1
ATOM 2711 C CA . ALA B 1 166 ? -1.532 0.866 20.891 1 76.12 166 ALA B CA 1
ATOM 2712 C C . ALA B 1 166 ? -1.02 0.558 19.5 1 76.12 166 ALA B C 1
ATOM 2714 O O . ALA B 1 166 ? 0.15 0.206 19.312 1 76.12 166 ALA B O 1
ATOM 2715 N N . VAL B 1 167 ? -1.87 0.811 18.594 1 78 167 VAL B N 1
ATOM 2716 C CA . VAL B 1 167 ? -1.512 0.521 17.219 1 78 167 VAL B CA 1
ATOM 2717 C C . VAL B 1 167 ? -0.508 1.557 16.719 1 78 167 VAL B C 1
ATOM 2719 O O . VAL B 1 167 ? 0.433 1.22 15.992 1 78 167 VAL B O 1
ATOM 2722 N N . LEU B 1 168 ? -0.746 2.709 17.172 1 79.94 168 LEU B N 1
ATOM 2723 C CA . LEU B 1 168 ? 0.194 3.768 16.828 1 79.94 168 LEU B CA 1
ATOM 2724 C C . LEU B 1 168 ? 1.573 3.488 17.406 1 79.94 168 LEU B C 1
ATOM 2726 O O . LEU B 1 168 ? 2.592 3.811 16.797 1 79.94 168 LEU B O 1
ATOM 2730 N N . GLY B 1 169 ? 1.499 2.873 18.609 1 82.44 169 GLY B N 1
ATOM 2731 C CA . GLY B 1 169 ? 2.77 2.496 19.203 1 82.44 169 GLY B CA 1
ATOM 2732 C C . GLY B 1 169 ? 3.5 1.419 18.422 1 82.44 169 GLY B C 1
ATOM 2733 O O . GLY B 1 169 ? 4.73 1.352 18.453 1 82.44 169 GLY B O 1
ATOM 2734 N N . LEU B 1 170 ? 2.779 0.731 17.609 1 85.56 170 LEU B N 1
ATOM 2735 C CA . LEU B 1 170 ? 3.35 -0.362 16.828 1 85.56 170 LEU B CA 1
ATOM 2736 C C . LEU B 1 170 ? 3.656 0.089 15.398 1 85.56 170 LEU B C 1
ATOM 2738 O O . LEU B 1 170 ? 4.254 -0.657 14.625 1 85.56 170 LEU B O 1
ATOM 2742 N N . SER B 1 171 ? 3.33 1.279 15.086 1 89.12 171 SER B N 1
ATOM 2743 C CA . SER B 1 171 ? 3.51 1.75 13.719 1 89.12 171 SER B CA 1
ATOM 2744 C C . SER B 1 171 ? 4.973 2.07 13.43 1 89.12 171 SER B C 1
ATOM 2746 O O . SER B 1 171 ? 5.582 2.891 14.125 1 89.12 171 SER B O 1
ATOM 2748 N N . TYR B 1 172 ? 5.543 1.468 12.492 1 92.69 172 TYR B N 1
ATOM 2749 C CA . TYR B 1 172 ? 6.938 1.675 12.125 1 92.69 172 TYR B CA 1
ATOM 2750 C C . TYR B 1 172 ? 7.16 3.088 11.602 1 92.69 172 TYR B C 1
ATOM 2752 O O . TYR B 1 172 ? 8.211 3.688 11.844 1 92.69 172 TYR B O 1
ATOM 2760 N N . ASN B 1 173 ? 6.145 3.588 10.875 1 91.38 173 ASN B N 1
ATOM 2761 C CA . ASN B 1 173 ? 6.344 4.879 10.219 1 91.38 173 ASN B CA 1
ATOM 2762 C C . ASN B 1 173 ? 6.18 6.035 11.203 1 91.38 173 ASN B C 1
ATOM 2764 O O . ASN B 1 173 ? 6.707 7.125 10.977 1 91.38 173 ASN B O 1
ATOM 2768 N N . ARG B 1 174 ? 5.422 5.797 12.266 1 88.81 174 ARG B N 1
ATOM 2769 C CA . ARG B 1 174 ? 5.383 6.812 13.312 1 88.81 174 ARG B CA 1
ATOM 2770 C C . ARG B 1 174 ? 6.77 7.031 13.914 1 88.81 174 ARG B C 1
ATOM 2772 O O . ARG B 1 174 ? 7.227 8.172 14.031 1 88.81 174 ARG B O 1
ATOM 2779 N N . TRP B 1 175 ? 7.379 5.965 14.234 1 91.06 175 TRP B N 1
ATOM 2780 C CA . TRP B 1 175 ? 8.703 6.035 14.828 1 91.06 175 TRP B CA 1
ATOM 2781 C C . TRP B 1 175 ? 9.734 6.523 13.82 1 91.06 175 TRP B C 1
ATOM 2783 O O . TRP B 1 175 ? 10.648 7.281 14.164 1 91.06 175 TRP B O 1
ATOM 2793 N N . ALA B 1 176 ? 9.586 6.141 12.609 1 92.25 176 ALA B N 1
ATOM 2794 C CA . ALA B 1 176 ? 10.516 6.559 11.57 1 92.25 176 ALA B CA 1
ATOM 2795 C C . ALA B 1 176 ? 10.406 8.055 11.297 1 92.25 176 ALA B C 1
ATOM 2797 O O . ALA B 1 176 ? 11.422 8.742 11.172 1 92.25 176 ALA B O 1
ATOM 2798 N N . THR B 1 177 ? 9.203 8.562 11.172 1 88.25 177 THR B N 1
ATOM 2799 C CA . THR B 1 177 ? 9.008 9.984 10.891 1 88.25 177 THR B CA 1
ATOM 2800 C C . THR B 1 177 ? 9.477 10.836 12.062 1 88.25 177 THR B C 1
ATOM 2802 O O . THR B 1 177 ? 10.094 11.891 11.859 1 88.25 177 THR B O 1
ATOM 2805 N N . GLU B 1 178 ? 9.164 10.383 13.312 1 88.12 178 GLU B N 1
ATOM 2806 C CA . GLU B 1 178 ? 9.625 11.117 14.492 1 88.12 178 GLU B CA 1
ATOM 2807 C C . GLU B 1 178 ? 11.148 11.172 14.547 1 88.12 178 GLU B C 1
ATOM 2809 O O . GLU B 1 178 ? 11.727 12.227 14.82 1 88.12 178 GLU B O 1
ATOM 2814 N N . ALA B 1 179 ? 11.734 10.062 14.289 1 91.44 179 ALA B N 1
ATOM 2815 C CA . ALA B 1 179 ? 13.195 10.016 14.305 1 91.44 179 ALA B CA 1
ATOM 2816 C C . ALA B 1 179 ? 13.781 10.883 13.195 1 91.44 179 ALA B C 1
ATOM 2818 O O . ALA B 1 179 ? 14.789 11.57 13.406 1 91.44 179 ALA B O 1
ATOM 2819 N N . ALA B 1 180 ? 13.219 10.922 12.07 1 88.94 180 ALA B N 1
ATOM 2820 C CA . ALA B 1 180 ? 13.734 11.695 10.938 1 88.94 180 ALA B CA 1
ATOM 2821 C C . ALA B 1 180 ? 13.555 13.188 11.164 1 88.94 180 ALA B C 1
ATOM 2823 O O . ALA B 1 180 ? 14.422 13.984 10.797 1 88.94 180 ALA B O 1
ATOM 2824 N N . ILE B 1 181 ? 12.414 13.516 11.75 1 85.31 181 ILE B N 1
ATOM 2825 C CA . ILE B 1 181 ? 12.156 14.938 12 1 85.31 181 ILE B CA 1
ATOM 2826 C C . ILE B 1 181 ? 13.164 15.469 13.023 1 85.31 181 ILE B C 1
ATOM 2828 O O . ILE B 1 181 ? 13.625 16.609 12.906 1 85.31 181 ILE B O 1
ATOM 2832 N N . VAL B 1 182 ? 13.414 14.633 14 1 88 182 VAL B N 1
ATOM 2833 C CA . VAL B 1 182 ? 14.398 15.031 15 1 88 182 VAL B CA 1
ATOM 2834 C C . VAL B 1 182 ? 15.758 15.242 14.336 1 88 182 VAL B C 1
ATOM 2836 O O . VAL B 1 182 ? 16.469 16.203 14.656 1 88 182 VAL B O 1
ATOM 2839 N N . GLN B 1 183 ? 16.078 14.438 13.383 1 86.94 183 GLN B N 1
ATOM 2840 C CA . GLN B 1 183 ? 17.359 14.562 12.695 1 86.94 183 GLN B CA 1
ATOM 2841 C C . GLN B 1 183 ? 17.375 15.781 11.773 1 86.94 183 GLN B C 1
ATOM 2843 O O . GLN B 1 183 ? 18.391 16.484 11.688 1 86.94 183 GLN B O 1
ATOM 2848 N N . VAL B 1 184 ? 16.297 16.047 11.125 1 82.94 184 VAL B N 1
ATOM 2849 C CA . VAL B 1 184 ? 16.203 17.188 10.219 1 82.94 184 VAL B CA 1
ATOM 2850 C C . VAL B 1 184 ? 16.281 18.484 11.023 1 82.94 184 VAL B C 1
ATOM 2852 O O . VAL B 1 184 ? 16.906 19.453 10.586 1 82.94 184 VAL B O 1
ATOM 2855 N N . SER B 1 185 ? 15.617 18.5 12.148 1 82.94 185 SER B N 1
ATOM 2856 C CA . SER B 1 185 ? 15.609 19.688 12.992 1 82.94 185 SER B CA 1
ATOM 2857 C C . SER B 1 185 ? 16.969 19.938 13.625 1 82.94 185 SER B C 1
ATOM 2859 O O . SER B 1 185 ? 17.375 21.078 13.852 1 82.94 185 SER B O 1
ATOM 2861 N N . SER B 1 186 ? 17.625 18.891 13.953 1 82.06 186 SER B N 1
ATOM 2862 C CA . SER B 1 186 ? 18.953 19.016 14.562 1 82.06 186 SER B CA 1
ATOM 2863 C C . SER B 1 186 ? 19.969 19.531 13.562 1 82.06 186 SER B C 1
ATOM 2865 O O . SER B 1 186 ? 20.906 20.234 13.938 1 82.06 186 SER B O 1
ATOM 2867 N N . ASP B 1 187 ? 19.797 19.219 12.352 1 73.19 187 ASP B N 1
ATOM 2868 C CA . ASP B 1 187 ? 20.734 19.656 11.328 1 73.19 187 ASP B CA 1
ATOM 2869 C C . ASP B 1 187 ? 20.516 21.125 10.969 1 73.19 187 ASP B C 1
ATOM 2871 O O . ASP B 1 187 ? 21.438 21.812 10.523 1 73.19 187 ASP B O 1
ATOM 2875 N N . GLN B 1 188 ? 19.328 21.719 11.18 1 66.94 188 GLN B N 1
ATOM 2876 C CA . GLN B 1 188 ? 19.062 23.125 10.922 1 66.94 188 GLN B CA 1
ATOM 2877 C C . GLN B 1 188 ? 19.562 24 12.07 1 66.94 188 GLN B C 1
ATOM 2879 O O . GLN B 1 188 ? 19.719 25.203 11.914 1 66.94 188 GLN B O 1
ATOM 2884 N N . ARG B 1 189 ? 19.812 23.422 13.188 1 55.59 189 ARG B N 1
ATOM 2885 C CA . ARG B 1 189 ? 20.375 24.219 14.258 1 55.59 189 ARG B CA 1
ATOM 2886 C C . ARG B 1 189 ? 21.891 24.359 14.086 1 55.59 189 ARG B C 1
ATOM 2888 O O . ARG B 1 189 ? 22.547 23.453 13.586 1 55.59 189 ARG B O 1
#

Foldseek 3Di:
DVLLVLLLVLLVVLLVVCFQDDDPVCQLVSQLSLLLSLLLSLLLVLLVVLLVCLVVLVVCVVVPNDLVVVLVVSCVVCVVVLLVSLVSNVVSNCVRHVDLFDPVLLSVLSSVSSVLSSVLSSVLSNDPDDSVCSSVVSSVLSNCLRPALLCPHPHCVNCPPHPSNVSSVSRSNVVSSVSVVVRSVVSVD/DVLLVLLLVLLVVLLVVCFADDDPVCQLVSQLSLLLSLLLSLLLVLLVVQLVCLVVLVVCVVVPNDLVVVLVVSCVVCVVVLLVSLVSNVVSNCVSYVALFDPVLLSVLSSVSSVLSSVLSSVLSNDPDDSVCSSVVSSVLSNCLRPALLCPHPHCVNCPPHPSNVSNVSRSNVVSSVSVVVRSVVSVD

Radius of gyration: 20.44 Å; Cα contacts (8 Å, |Δi|>4): 438; chains: 2; bounding box: 50×55×60 Å

InterPro domains:
  IPR043926 ABC transporter family G domain [PF19055] (4-183)
  IPR050352 ATP-binding cassette subfamily G transporters [PTHR48041] (4-180)

Solvent-accessible surface area (backbone atoms only — not comparable to full-atom values): 19713 Å² total; per-residue (Å²): 109,70,66,58,50,49,38,47,52,48,23,51,51,52,21,63,62,58,36,62,70,77,48,79,87,47,45,65,60,49,48,34,50,54,52,36,55,52,33,46,55,44,24,51,54,41,26,55,59,46,48,74,41,34,69,58,53,51,51,40,45,72,76,65,46,52,68,66,59,53,48,52,56,50,47,59,70,43,39,64,53,40,59,45,50,34,51,56,27,46,52,52,27,46,70,48,25,64,67,81,47,60,68,68,61,55,40,54,46,36,36,50,39,34,49,52,26,42,52,52,24,47,56,50,50,70,39,92,58,53,73,87,50,38,57,59,52,50,46,50,52,48,43,46,30,22,72,44,33,30,46,74,63,61,35,63,77,76,26,63,93,42,74,48,37,58,49,40,72,66,10,57,32,22,54,43,39,54,54,48,48,53,44,39,55,55,59,74,100,108,71,66,57,52,49,38,47,51,50,22,51,52,52,21,62,62,58,37,62,70,77,48,78,87,47,46,63,60,49,49,34,48,57,53,37,54,52,31,47,55,42,26,49,54,40,29,55,61,46,50,74,41,35,68,56,52,52,52,39,46,74,75,64,47,53,67,68,59,52,49,52,55,49,47,60,71,42,40,64,54,40,58,44,50,36,52,55,26,47,52,50,25,50,72,49,20,71,67,79,46,61,68,67,60,55,41,54,46,36,35,51,40,34,50,52,28,43,52,52,23,48,56,50,50,70,39,92,58,54,75,86,51,38,59,59,52,50,46,51,52,51,44,46,30,21,71,45,32,30,46,74,63,61,35,62,76,78,27,62,93,43,74,48,38,59,49,39,72,65,12,57,31,23,55,43,39,52,54,47,49,53,44,36,54,56,60,74,99

pLDDT: mean 84.8, std 9.48, range [55.59, 96.75]

Sequence (378 aa):
MLDTLLLLAAACIVGLVQGYKWDLGGVTSNITMTYLVLAVLSCVVHLRAFSSIRHVQGHEHSVGVSPFATFFSLNITELGWIAISPAIYLAVYYYMVTPRAPFADYYVIGLLVCWWNSGMAYAVSLSPIPPQAQQVFSAILTLILGAFLNGLSPSIRSARGSVVEAVLGLSYNRWATEAAIVQVSSDQRMLDTLLLLAAACIVGLVQGYKWDLGGVTSNITMTYLVLAVLSCVVHLRAFSSIRHVQGHEHSVGVSPFATFFSLNITELGWIAISPAIYLAVYYYMVTPRAPFADYYVIGLLVCWWNSGMAYAVSLSPIPPQAQQVFSAILTLILGAFLNGLSPSIRSARGSVVEAVLGLSYNRWATEAAIVQVSSDQR

Nearest PDB structures (foldseek):
  7r87-assembly1_B  TM=7.985E-01  e=2.165E-03  Homo sapiens
  8iwn-assembly1_A  TM=7.773E-01  e=1.418E-02  Arabidopsis thaliana
  8wtm-assembly1_A  TM=7.583E-01  e=3.303E-02  Arabidopsis thaliana
  7r8a-assembly1_A  TM=7.448E-01  e=1.069E-01  Homo sapiens
  8k1m-assembly1_B  TM=4.957E-01  e=7.001E+00  Mycobacterium tuberculosis H37Rv

Organism: Gonium pectorale (NCBI:txid33097)